Protein AF-V2XPG0-F1 (afdb_monomer)

Organism: Moniliophthora roreri (strain MCA 2997) (NCBI:txid1381753)

pLDDT: mean 75.15, std 21.05, range [39.28, 97.12]

Solvent-accessible surface area (backbone atoms only — not comparable to full-atom values): 12172 Å² total; per-residue (Å²): 140,86,82,88,84,83,86,86,80,75,82,80,89,75,81,82,84,79,75,78,79,77,76,77,81,76,67,62,52,70,70,55,51,57,74,72,49,91,68,62,71,91,52,73,66,21,51,52,54,52,49,54,56,68,73,45,75,51,69,90,71,69,90,77,82,74,82,74,49,75,68,49,51,53,51,53,53,47,68,63,41,88,65,32,55,82,30,66,66,42,34,74,71,46,47,55,62,52,43,56,38,56,79,70,65,54,80,72,94,60,93,73,58,65,70,60,51,54,51,48,51,50,26,49,31,44,72,68,63,72,42,62,86,87,70,75,78,76,89,64,92,75,73,74,73,67,98,76,70,70,65,79,80,65,67,78,76,88,62,85,84,76,83,76,80,83,81,80,86,77,82,81,80,81,86,86,130

Structure (mmCIF, N/CA/C/O backbone):
data_AF-V2XPG0-F1
#
_entry.id   AF-V2XPG0-F1
#
loop_
_atom_site.group_PDB
_atom_site.id
_atom_site.type_symbol
_atom_site.label_atom_id
_atom_site.label_alt_id
_atom_site.label_comp_id
_atom_site.label_asym_id
_atom_site.label_entity_id
_atom_site.label_seq_id
_atom_site.pdbx_PDB_ins_code
_atom_site.Cartn_x
_atom_site.Cartn_y
_atom_site.Cartn_z
_atom_site.occupancy
_atom_site.B_iso_or_equiv
_atom_site.auth_seq_id
_atom_site.auth_comp_id
_atom_site.auth_asym_id
_atom_site.auth_atom_id
_atom_site.pdbx_PDB_model_num
ATOM 1 N N . MET A 1 1 ? 87.758 -12.910 29.945 1.00 40.81 1 MET A N 1
ATOM 2 C CA . MET A 1 1 ? 87.578 -13.274 28.525 1.00 40.81 1 MET A CA 1
ATOM 3 C C . MET A 1 1 ? 86.124 -13.024 28.168 1.00 40.81 1 MET A C 1
ATOM 5 O O . MET A 1 1 ? 85.271 -13.668 28.756 1.00 40.81 1 MET A O 1
ATOM 9 N N . ILE A 1 2 ? 85.856 -12.046 27.301 1.00 51.00 2 ILE A N 1
ATOM 10 C CA . ILE A 1 2 ? 84.553 -11.831 26.645 1.00 51.00 2 ILE A CA 1
ATOM 11 C C . ILE A 1 2 ? 84.720 -12.320 25.197 1.00 51.00 2 ILE A C 1
ATOM 13 O O . ILE A 1 2 ? 85.804 -12.125 24.638 1.00 51.00 2 ILE A O 1
ATOM 17 N N . PRO A 1 3 ? 83.724 -13.015 24.631 1.00 52.53 3 PRO A N 1
ATOM 18 C CA . PRO A 1 3 ? 83.031 -12.496 23.440 1.00 52.53 3 PRO A CA 1
ATOM 19 C C . PRO A 1 3 ? 81.501 -12.708 23.545 1.00 52.53 3 PRO A C 1
ATOM 21 O O . PRO A 1 3 ? 81.052 -13.736 24.036 1.00 52.53 3 PRO A O 1
ATOM 24 N N . SER A 1 4 ? 80.702 -11.656 23.342 1.00 49.59 4 SER A N 1
ATOM 25 C CA . SER A 1 4 ? 79.952 -11.345 22.104 1.00 49.59 4 SER A CA 1
ATOM 26 C C . SER A 1 4 ? 78.626 -12.103 21.989 1.00 49.59 4 SER A C 1
ATOM 28 O O . SER A 1 4 ? 78.655 -13.298 21.744 1.00 49.59 4 SER A O 1
ATOM 30 N N . ASP A 1 5 ? 77.493 -11.395 22.100 1.00 45.56 5 ASP A N 1
ATOM 31 C CA . ASP A 1 5 ? 76.421 -11.482 21.094 1.00 45.56 5 ASP A CA 1
ATOM 32 C C . ASP A 1 5 ? 75.315 -10.413 21.267 1.00 45.56 5 ASP A C 1
ATOM 34 O O . ASP A 1 5 ? 74.727 -10.262 22.333 1.00 45.56 5 ASP A O 1
ATOM 38 N N . LEU A 1 6 ? 75.087 -9.702 20.152 1.00 52.53 6 LEU A N 1
ATOM 39 C CA . LEU A 1 6 ? 73.868 -9.059 19.623 1.00 52.53 6 LEU A CA 1
ATOM 40 C C . LEU A 1 6 ? 73.060 -8.009 20.431 1.00 52.53 6 LEU A C 1
ATOM 42 O O . LEU A 1 6 ? 72.416 -8.338 21.424 1.00 52.53 6 LEU A O 1
ATOM 46 N N . PRO A 1 7 ? 72.934 -6.766 19.911 1.00 50.47 7 PRO A N 1
ATOM 47 C CA . PRO A 1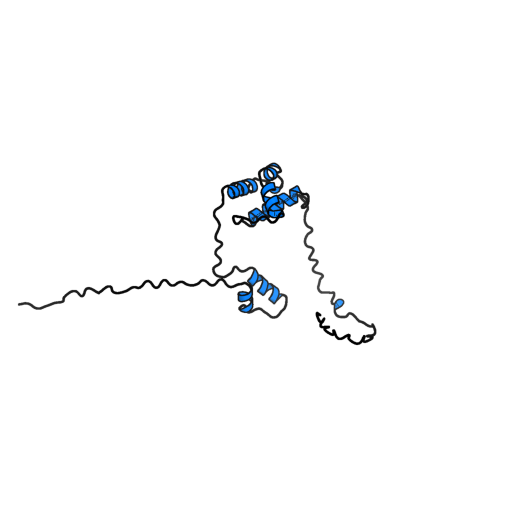 7 ? 71.849 -5.859 20.276 1.00 50.47 7 PRO A CA 1
ATOM 48 C C . PRO A 1 7 ? 70.541 -6.211 19.542 1.00 50.47 7 PRO A C 1
ATOM 50 O O . PRO A 1 7 ? 70.505 -6.405 18.326 1.00 50.47 7 PRO A O 1
ATOM 53 N N . GLU A 1 8 ? 69.462 -6.258 20.316 1.00 42.97 8 GLU A N 1
ATOM 54 C CA . GLU A 1 8 ? 68.074 -6.468 19.906 1.00 42.97 8 GLU A CA 1
ATOM 55 C C . GLU A 1 8 ? 67.626 -5.352 18.936 1.00 42.97 8 GLU A C 1
ATOM 57 O O . GLU A 1 8 ? 67.530 -4.180 19.303 1.00 42.97 8 GLU A O 1
ATOM 62 N N . SER A 1 9 ? 67.402 -5.704 17.664 1.00 46.97 9 SER A N 1
ATOM 63 C CA . SER A 1 9 ? 66.791 -4.806 16.676 1.00 46.97 9 SER A CA 1
ATOM 64 C C . SER A 1 9 ? 65.321 -4.603 17.016 1.00 46.97 9 SER A C 1
ATOM 66 O O . SER A 1 9 ? 64.500 -5.493 16.808 1.00 46.97 9 SER A O 1
ATOM 68 N N . VAL A 1 10 ? 64.994 -3.413 17.507 1.00 53.69 10 VAL A N 1
ATOM 69 C CA . VAL A 1 10 ? 63.622 -2.908 17.593 1.00 53.69 10 VAL A CA 1
ATOM 70 C C . VAL A 1 10 ? 63.152 -2.580 16.169 1.00 53.69 10 VAL A C 1
ATOM 72 O O . VAL A 1 10 ? 63.765 -1.719 15.535 1.00 53.69 10 VAL A O 1
ATOM 75 N N . PRO A 1 11 ? 62.104 -3.227 15.626 1.00 52.91 11 PRO A N 1
ATOM 76 C CA . PRO A 1 11 ? 61.538 -2.798 14.359 1.00 52.91 11 PRO A CA 1
ATOM 77 C C . PRO A 1 11 ? 60.752 -1.498 14.554 1.00 52.91 11 PRO A C 1
ATOM 79 O O . PRO A 1 11 ? 59.776 -1.427 15.302 1.00 52.91 11 PRO A O 1
ATOM 82 N N . ASP A 1 12 ? 61.230 -0.480 13.850 1.00 39.56 12 ASP A N 1
ATOM 83 C CA . ASP A 1 12 ? 60.593 0.800 13.579 1.00 39.56 12 ASP A CA 1
ATOM 84 C C . ASP A 1 12 ? 59.202 0.573 12.957 1.00 39.56 12 ASP A C 1
ATOM 86 O O . ASP A 1 12 ? 59.075 0.087 11.833 1.00 39.56 12 ASP A O 1
ATOM 90 N N . ILE A 1 13 ? 58.143 0.864 13.715 1.00 50.28 13 ILE A N 1
ATOM 91 C CA . ILE A 1 13 ? 56.757 0.825 13.236 1.00 50.28 13 ILE A CA 1
ATOM 92 C C . ILE A 1 13 ? 56.441 2.124 12.492 1.00 50.28 13 ILE A C 1
ATOM 94 O O . ILE A 1 13 ? 55.705 2.980 12.981 1.00 50.28 13 ILE A O 1
ATOM 98 N N . THR A 1 14 ? 57.001 2.271 11.294 1.00 54.31 14 THR A N 1
ATOM 99 C CA . THR A 1 14 ? 56.536 3.274 10.337 1.00 54.31 14 THR A CA 1
ATOM 100 C C . THR A 1 14 ? 55.397 2.716 9.480 1.00 54.31 14 THR A C 1
ATOM 102 O O . THR A 1 14 ? 55.456 1.618 8.934 1.00 54.31 14 THR A O 1
ATOM 105 N N . ASP A 1 15 ? 54.341 3.525 9.407 1.00 45.88 15 ASP A N 1
ATOM 106 C CA . ASP A 1 15 ? 53.305 3.576 8.379 1.00 45.88 15 ASP A CA 1
ATOM 107 C C . ASP A 1 15 ? 52.451 2.327 8.110 1.00 45.88 15 ASP A C 1
ATOM 109 O O . ASP A 1 15 ? 52.723 1.477 7.268 1.00 45.88 15 ASP A O 1
ATOM 113 N N . THR A 1 16 ? 51.245 2.328 8.680 1.00 44.28 16 THR A N 1
ATOM 114 C CA . THR A 1 16 ? 50.075 1.801 7.966 1.00 44.28 16 THR A CA 1
ATOM 115 C C . THR A 1 16 ? 49.037 2.907 7.859 1.00 44.28 16 THR A C 1
ATOM 117 O O . THR A 1 16 ? 48.123 3.044 8.672 1.00 44.28 16 THR A O 1
ATOM 120 N N . THR A 1 17 ? 49.205 3.725 6.817 1.00 48.62 17 THR A N 1
ATOM 121 C CA . THR A 1 17 ? 48.138 4.573 6.284 1.00 48.62 17 THR A CA 1
ATOM 122 C C . THR 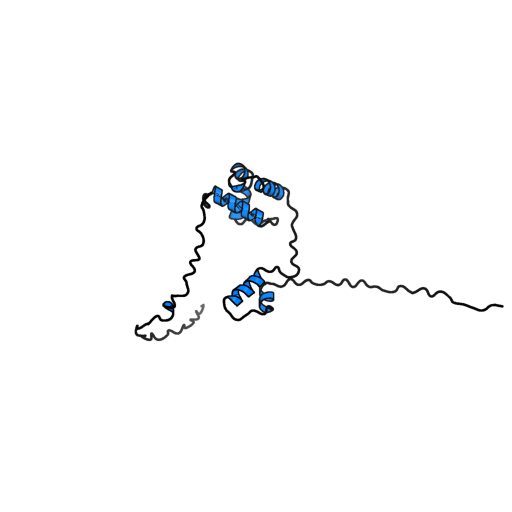A 1 17 ? 46.934 3.675 6.005 1.00 48.62 17 THR A C 1
ATOM 124 O O . THR A 1 17 ? 46.950 2.848 5.095 1.00 48.62 17 THR A O 1
ATOM 127 N N . THR A 1 18 ? 45.888 3.818 6.818 1.00 41.88 18 THR A N 1
ATOM 128 C CA . THR A 1 18 ? 44.581 3.204 6.577 1.00 41.88 18 THR A CA 1
ATOM 129 C C . THR A 1 18 ? 43.994 3.851 5.326 1.00 41.88 18 THR A C 1
ATOM 131 O O . THR A 1 18 ? 43.318 4.878 5.388 1.00 41.88 18 THR A O 1
ATOM 134 N N . ALA A 1 19 ? 44.295 3.271 4.163 1.00 39.41 19 ALA A N 1
ATOM 135 C CA . ALA A 1 19 ? 43.610 3.573 2.920 1.00 39.41 19 ALA A CA 1
ATOM 136 C C . ALA A 1 19 ? 42.139 3.185 3.104 1.00 39.41 19 ALA A C 1
ATOM 138 O O . ALA A 1 19 ? 41.756 2.017 3.042 1.00 39.41 19 ALA A O 1
ATOM 139 N N . THR A 1 20 ? 41.318 4.189 3.402 1.00 44.59 20 THR A N 1
ATOM 140 C CA . THR A 1 20 ? 39.868 4.055 3.498 1.00 44.59 20 THR A CA 1
ATOM 141 C C . THR A 1 20 ? 39.366 3.765 2.091 1.00 44.59 20 THR A C 1
ATOM 143 O O . THR A 1 20 ? 39.188 4.662 1.270 1.00 44.59 20 THR A O 1
ATOM 146 N N . ASN A 1 21 ? 39.229 2.477 1.789 1.00 46.72 21 ASN A N 1
ATOM 147 C CA . ASN A 1 21 ? 38.804 1.969 0.499 1.00 46.72 21 ASN A CA 1
ATOM 148 C C . ASN A 1 21 ? 37.299 2.245 0.356 1.00 46.72 21 ASN A C 1
ATOM 150 O O . ASN A 1 21 ? 36.460 1.389 0.635 1.00 46.72 21 ASN A O 1
ATOM 154 N N . HIS A 1 22 ? 36.945 3.479 -0.009 1.00 40.22 22 HIS A N 1
ATOM 155 C CA . HIS A 1 22 ? 35.586 3.870 -0.365 1.00 40.22 22 HIS A CA 1
ATOM 156 C C . HIS A 1 22 ? 35.183 3.145 -1.655 1.00 40.22 22 HIS A C 1
ATOM 158 O O . HIS A 1 22 ? 35.240 3.706 -2.746 1.00 40.22 22 HIS A O 1
ATOM 164 N N . HIS A 1 23 ? 34.764 1.884 -1.533 1.00 46.97 23 HIS A N 1
ATOM 165 C CA . HIS A 1 23 ? 34.040 1.207 -2.599 1.00 46.97 23 HIS A CA 1
ATOM 166 C C . HIS A 1 23 ? 32.719 1.949 -2.788 1.00 46.97 23 HIS A C 1
ATOM 168 O O . HIS A 1 23 ? 31.773 1.822 -2.002 1.00 46.97 23 HIS A O 1
ATOM 174 N N . HIS A 1 24 ? 32.693 2.793 -3.814 1.00 49.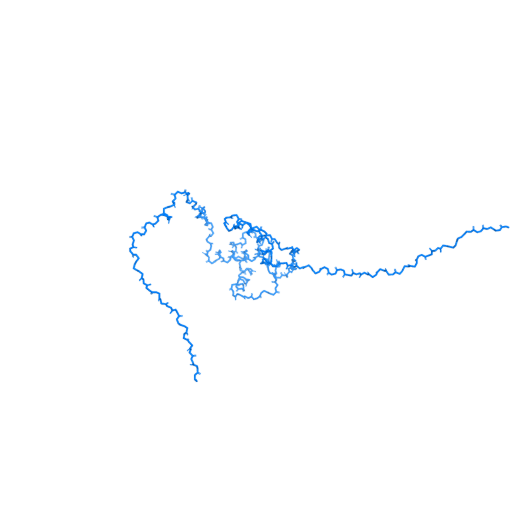19 24 HIS A N 1
ATOM 175 C CA . HIS A 1 24 ? 31.485 3.380 -4.356 1.00 49.19 24 HIS A CA 1
ATOM 176 C C . HIS A 1 24 ? 30.627 2.224 -4.877 1.00 49.19 24 HIS A C 1
ATOM 178 O O . HIS A 1 24 ? 30.849 1.712 -5.970 1.00 49.19 24 HIS A O 1
ATOM 184 N N . HIS A 1 25 ? 29.699 1.744 -4.051 1.00 56.50 25 HIS A N 1
ATOM 185 C CA . HIS A 1 25 ? 28.771 0.688 -4.437 1.00 56.50 25 HIS A CA 1
ATOM 186 C C . HIS A 1 25 ? 27.777 1.288 -5.432 1.00 56.50 25 HIS A C 1
ATOM 188 O O . HIS A 1 25 ? 26.785 1.907 -5.044 1.00 56.50 25 HIS A O 1
ATOM 194 N N . GLN A 1 26 ? 28.093 1.166 -6.719 1.00 67.56 26 GLN A N 1
ATOM 195 C CA . GLN A 1 26 ? 27.249 1.651 -7.797 1.00 67.56 26 GLN A CA 1
ATOM 196 C C . GLN A 1 26 ? 26.020 0.743 -7.902 1.00 67.56 26 GLN A C 1
ATOM 198 O O . GLN A 1 26 ? 26.118 -0.433 -8.239 1.00 67.56 26 GLN A O 1
ATOM 203 N N . VAL A 1 27 ? 24.850 1.285 -7.568 1.00 79.69 27 VAL A N 1
ATOM 204 C CA . VAL A 1 27 ? 23.573 0.605 -7.793 1.00 79.69 27 VAL A CA 1
ATOM 205 C C . VAL A 1 27 ? 23.190 0.825 -9.251 1.00 79.69 27 VAL A C 1
ATOM 207 O O . VAL A 1 27 ? 22.899 1.953 -9.646 1.00 79.69 27 VAL A O 1
ATOM 210 N N . HIS A 1 28 ? 23.186 -0.241 -10.048 1.00 84.38 28 HIS A N 1
ATOM 211 C CA . HIS A 1 28 ? 22.804 -0.166 -11.455 1.00 84.38 28 HIS A CA 1
ATOM 212 C C . HIS A 1 28 ? 21.288 -0.056 -11.628 1.00 84.38 28 HIS A C 1
ATOM 214 O O . HIS A 1 28 ? 20.513 -0.789 -11.002 1.00 84.38 28 HIS A O 1
ATOM 220 N N . SER A 1 29 ? 20.860 0.849 -12.510 1.00 88.56 29 SER A N 1
ATOM 221 C CA . SER A 1 29 ? 19.454 0.953 -12.908 1.00 88.56 29 SER A CA 1
ATOM 222 C C . SER A 1 29 ? 18.986 -0.320 -13.628 1.00 88.56 29 SER A C 1
ATOM 224 O O . SER A 1 29 ? 19.789 -1.094 -14.153 1.00 88.56 29 SER A O 1
ATOM 226 N N . PHE A 1 30 ? 17.669 -0.556 -13.677 1.00 90.44 30 PHE A N 1
ATOM 227 C CA . PHE A 1 30 ? 17.129 -1.691 -14.437 1.00 90.44 30 PHE A CA 1
ATOM 228 C C . PHE A 1 30 ? 17.555 -1.640 -15.913 1.00 90.44 30 PHE A C 1
ATOM 230 O O . PHE A 1 30 ? 17.941 -2.663 -16.462 1.00 90.44 30 PHE A O 1
ATOM 237 N N . GLU A 1 31 ? 17.558 -0.455 -16.527 1.00 91.75 31 GLU A N 1
ATOM 238 C CA . GLU A 1 31 ? 17.970 -0.266 -17.924 1.00 91.75 31 GLU A CA 1
ATOM 239 C C . GLU A 1 31 ? 19.450 -0.600 -18.156 1.00 91.75 31 GLU A C 1
ATOM 241 O O . GLU A 1 31 ? 19.799 -1.194 -19.174 1.00 91.75 31 GLU A O 1
ATOM 246 N N . GLU A 1 32 ? 20.334 -0.266 -17.212 1.00 92.00 32 GLU A N 1
ATOM 247 C CA . GLU A 1 32 ? 21.745 -0.672 -17.272 1.00 92.00 32 GLU A CA 1
ATOM 248 C C . GLU A 1 32 ? 21.896 -2.190 -17.186 1.00 92.00 32 GLU A C 1
ATOM 250 O O . GLU A 1 32 ? 22.596 -2.786 -18.003 1.00 92.00 32 GLU A O 1
ATOM 255 N N . ARG A 1 33 ? 21.188 -2.818 -16.241 1.00 92.06 33 ARG A N 1
ATOM 256 C CA . ARG A 1 33 ? 21.177 -4.278 -16.071 1.00 92.06 33 ARG A CA 1
ATOM 257 C C . ARG A 1 33 ? 20.600 -4.982 -17.296 1.00 92.06 33 ARG A C 1
ATOM 259 O O . ARG A 1 33 ? 21.067 -6.049 -17.670 1.00 92.06 33 ARG A O 1
ATOM 266 N N . LEU A 1 34 ? 19.594 -4.388 -17.935 1.00 92.94 34 LEU A N 1
ATOM 267 C CA . LEU A 1 34 ? 18.977 -4.922 -19.144 1.00 92.94 34 LEU A CA 1
ATOM 268 C C . LEU A 1 34 ? 19.940 -4.885 -20.335 1.00 92.94 34 LEU A C 1
ATOM 270 O O . LEU A 1 34 ? 19.972 -5.833 -21.112 1.00 92.94 34 LEU A O 1
ATOM 274 N N . LYS A 1 35 ? 20.737 -3.818 -20.461 1.00 92.50 35 LYS A N 1
ATOM 275 C CA . LYS A 1 35 ? 21.755 -3.676 -21.515 1.00 92.50 35 LYS A CA 1
ATOM 276 C C . LYS A 1 35 ? 22.939 -4.624 -21.333 1.00 92.50 35 LYS A C 1
ATOM 278 O O . LYS A 1 35 ? 23.529 -5.031 -22.328 1.00 92.50 35 LYS A O 1
ATOM 283 N N . SER A 1 36 ? 23.309 -4.941 -20.091 1.00 91.75 36 SER A N 1
ATOM 284 C CA . SER A 1 36 ? 24.406 -5.871 -19.795 1.00 91.75 36 SER A CA 1
ATOM 285 C C . SER A 1 36 ? 23.974 -7.340 -19.772 1.00 91.75 36 SER A C 1
ATOM 287 O O . SER A 1 36 ? 24.822 -8.227 -19.873 1.00 91.75 36 SER A O 1
ATOM 289 N N . ALA A 1 37 ? 22.673 -7.619 -19.654 1.00 90.75 37 ALA A N 1
ATOM 290 C CA . ALA A 1 37 ? 22.144 -8.973 -19.656 1.00 90.75 37 ALA A CA 1
ATOM 291 C C . ALA A 1 37 ? 22.178 -9.603 -21.057 1.00 90.75 37 ALA A C 1
ATOM 293 O O . ALA A 1 37 ? 21.720 -9.025 -22.041 1.00 90.75 37 ALA A O 1
ATOM 294 N N . SER A 1 38 ? 22.643 -10.849 -21.128 1.00 94.06 38 SER A N 1
ATOM 295 C CA . SER A 1 38 ? 22.493 -11.680 -22.323 1.00 94.06 38 SER A CA 1
ATOM 296 C C . SER A 1 38 ? 21.076 -12.256 -22.359 1.00 94.06 38 SER A C 1
ATOM 298 O O . SER A 1 38 ? 20.755 -13.186 -21.617 1.00 94.06 38 SER A O 1
ATOM 300 N N . LEU A 1 39 ? 20.204 -11.659 -23.175 1.00 94.12 39 LEU A N 1
ATOM 301 C CA . LEU A 1 39 ? 18.824 -12.110 -23.361 1.00 94.12 39 LEU A CA 1
ATOM 302 C C . LEU A 1 39 ? 18.689 -12.956 -24.635 1.00 94.12 39 LEU A C 1
ATOM 304 O O . LEU A 1 39 ? 19.354 -12.668 -25.632 1.00 94.12 39 LEU A O 1
ATOM 308 N N . PRO A 1 40 ? 17.802 -13.970 -24.646 1.00 96.31 40 PRO A N 1
ATOM 309 C CA . PRO A 1 40 ? 17.518 -14.724 -25.860 1.00 96.31 40 PRO A CA 1
ATOM 310 C C . PRO A 1 40 ? 16.821 -13.835 -26.910 1.00 96.31 40 PRO A C 1
ATOM 312 O O . PRO A 1 40 ? 16.335 -12.744 -26.577 1.00 96.31 40 PRO A O 1
ATOM 315 N N . PRO A 1 41 ? 16.729 -14.292 -28.173 1.00 95.88 41 PRO A N 1
ATOM 316 C CA . PRO A 1 41 ? 15.998 -13.583 -29.218 1.00 95.88 41 PRO A CA 1
ATOM 317 C C . PRO A 1 41 ? 14.540 -13.298 -28.819 1.00 95.88 41 PRO A C 1
ATOM 319 O O . PRO A 1 41 ? 13.968 -14.071 -28.045 1.00 95.88 41 PRO A O 1
ATOM 322 N N . PRO A 1 42 ? 13.921 -12.223 -29.343 1.00 96.06 42 PRO A N 1
ATOM 323 C CA . PRO A 1 42 ? 12.548 -11.845 -29.012 1.00 96.06 42 PRO A CA 1
ATOM 324 C C . PRO A 1 42 ? 11.552 -13.009 -29.132 1.00 96.06 42 PRO A C 1
ATOM 326 O O . PRO A 1 42 ? 11.528 -13.722 -30.131 1.00 96.06 42 PRO A O 1
ATOM 329 N N . GLY A 1 43 ? 10.727 -13.189 -28.099 1.00 94.19 43 GLY A N 1
ATOM 330 C CA . GLY A 1 43 ? 9.767 -14.286 -27.979 1.00 94.19 43 GLY A CA 1
ATOM 331 C C . GLY A 1 43 ? 9.403 -14.577 -26.517 1.00 94.19 43 GLY A C 1
ATOM 332 O O . GLY A 1 43 ? 9.820 -13.838 -25.618 1.00 94.19 43 GLY A O 1
ATOM 333 N N . PRO A 1 44 ? 8.655 -15.659 -26.238 1.00 96.44 44 PRO A N 1
ATOM 334 C CA . PRO A 1 44 ? 8.261 -16.017 -24.873 1.00 96.44 44 PRO A CA 1
ATOM 335 C C . PRO A 1 44 ? 9.452 -16.203 -23.920 1.00 96.44 44 PRO A C 1
ATOM 337 O O . PRO A 1 44 ? 9.427 -15.725 -22.787 1.00 96.44 44 PRO A O 1
ATOM 340 N N . SER A 1 45 ? 10.539 -16.823 -24.390 1.00 95.25 45 SER A N 1
ATOM 341 C CA . SER A 1 45 ? 11.774 -16.998 -23.611 1.00 95.25 45 SER A CA 1
ATOM 342 C C . SER A 1 45 ? 12.440 -15.663 -23.262 1.00 95.25 45 SER A C 1
ATOM 344 O O . SER A 1 45 ? 12.930 -15.497 -22.145 1.00 95.25 45 SER A O 1
ATOM 346 N N . HIS A 1 46 ? 12.402 -14.684 -24.170 1.00 96.12 46 HIS A N 1
ATOM 347 C CA . HIS A 1 46 ? 12.880 -13.324 -23.915 1.00 96.12 46 HIS A CA 1
ATOM 348 C C . HIS A 1 46 ? 12.049 -12.625 -22.848 1.00 96.12 46 HIS A C 1
ATOM 350 O O . HIS A 1 46 ? 12.614 -12.017 -21.940 1.00 96.12 46 HIS A O 1
ATOM 356 N N . PHE A 1 47 ? 10.719 -12.738 -22.918 1.00 95.81 47 PHE A N 1
ATOM 357 C CA . PHE A 1 47 ? 9.839 -12.187 -21.890 1.00 95.81 47 PHE A CA 1
ATOM 358 C C . PHE A 1 47 ? 10.155 -12.780 -20.515 1.00 95.81 47 PHE A C 1
ATOM 360 O O . PHE A 1 47 ? 10.342 -12.031 -19.557 1.00 95.81 47 PHE A O 1
ATOM 367 N N . VAL A 1 48 ? 10.276 -14.107 -20.423 1.00 97.12 48 VAL A N 1
ATOM 368 C CA . VAL A 1 48 ? 10.611 -14.787 -19.166 1.00 97.12 48 VAL A CA 1
ATOM 369 C C . VAL A 1 48 ? 11.968 -14.313 -18.644 1.00 97.12 48 VAL A C 1
ATOM 371 O O . VAL A 1 48 ? 12.050 -13.897 -17.491 1.00 97.12 48 VAL A O 1
ATOM 374 N N . ALA A 1 49 ? 13.008 -14.295 -19.482 1.00 96.38 49 ALA A N 1
ATOM 375 C CA . ALA A 1 49 ? 14.347 -13.857 -19.086 1.00 96.38 49 ALA A CA 1
ATOM 376 C C . ALA A 1 49 ? 14.367 -12.392 -18.611 1.00 96.38 49 ALA A C 1
ATOM 378 O O . ALA A 1 49 ? 14.892 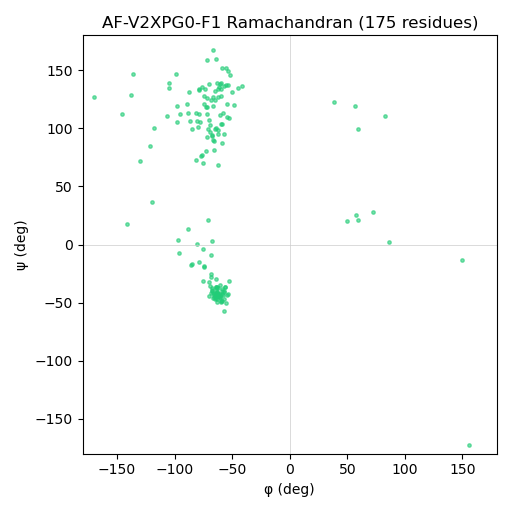-12.083 -17.539 1.00 96.38 49 ALA A O 1
ATOM 379 N N . ARG A 1 50 ? 13.718 -11.486 -19.353 1.00 95.81 50 ARG A N 1
ATOM 380 C CA . ARG A 1 50 ? 13.591 -10.074 -18.970 1.00 95.81 50 ARG A CA 1
ATOM 381 C C . ARG A 1 50 ? 12.798 -9.902 -17.673 1.00 95.81 50 ARG A C 1
ATOM 383 O O . ARG A 1 50 ? 13.176 -9.087 -16.834 1.00 95.81 50 ARG A O 1
ATOM 390 N N . ARG A 1 51 ? 11.712 -10.659 -17.487 1.00 95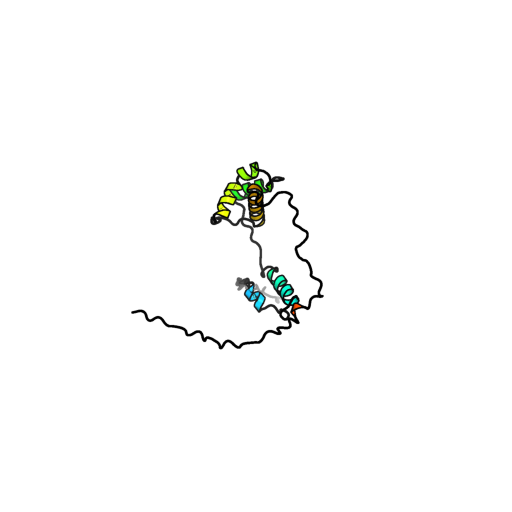.62 51 ARG A N 1
ATOM 391 C CA . ARG A 1 51 ? 10.900 -10.626 -16.262 1.00 95.62 51 ARG A CA 1
ATOM 392 C C . ARG A 1 51 ? 11.701 -11.103 -15.053 1.00 95.62 51 ARG A C 1
ATOM 394 O O . ARG A 1 51 ? 11.627 -10.468 -14.007 1.00 95.62 51 ARG A O 1
ATOM 401 N N . GLN A 1 52 ? 12.488 -12.168 -15.189 1.00 95.56 52 GLN A N 1
ATOM 402 C CA . GLN A 1 52 ? 13.379 -12.636 -14.121 1.00 95.56 52 GLN A CA 1
ATOM 403 C C . GLN A 1 52 ? 14.380 -11.550 -13.710 1.00 95.56 52 GLN A C 1
ATOM 405 O O . GLN A 1 52 ? 14.568 -11.290 -12.520 1.00 95.56 52 GLN A O 1
ATOM 410 N N . LEU A 1 53 ? 14.958 -10.847 -14.688 1.00 94.69 53 LEU A N 1
ATOM 411 C CA . LEU A 1 53 ? 15.847 -9.718 -14.425 1.00 94.69 53 LEU A CA 1
ATOM 412 C C . LEU A 1 53 ? 15.130 -8.558 -13.717 1.00 94.69 53 LEU A C 1
ATOM 414 O O . LEU A 1 53 ? 15.679 -7.984 -12.780 1.00 94.69 53 LEU A O 1
ATOM 418 N N . TRP A 1 54 ? 13.902 -8.232 -14.133 1.00 93.50 54 TRP A N 1
ATOM 419 C CA . TRP A 1 54 ? 13.087 -7.180 -13.513 1.00 93.50 54 TRP A CA 1
ATOM 420 C C . TRP A 1 54 ? 12.796 -7.483 -12.045 1.00 93.50 54 TRP A C 1
ATOM 422 O O . TRP A 1 54 ? 12.897 -6.604 -11.191 1.00 93.50 54 TRP A O 1
ATOM 432 N N . LEU A 1 55 ? 12.411 -8.723 -11.749 1.00 93.50 55 LEU A N 1
ATOM 433 C CA . LEU A 1 55 ? 12.037 -9.146 -10.399 1.00 93.50 55 LEU A CA 1
ATOM 434 C C . LEU A 1 55 ? 13.247 -9.303 -9.473 1.00 93.50 55 LEU A C 1
ATOM 436 O O . LEU A 1 55 ? 13.094 -9.281 -8.253 1.00 93.50 55 LEU A O 1
ATOM 440 N N . SER A 1 56 ? 14.443 -9.440 -10.043 1.00 91.31 56 SER A N 1
ATOM 441 C CA . SER A 1 56 ? 15.682 -9.549 -9.285 1.00 91.31 56 SER A CA 1
ATOM 442 C C . SER A 1 56 ? 16.055 -8.196 -8.658 1.00 91.31 56 SER A C 1
ATOM 444 O O . SER A 1 56 ? 16.182 -7.204 -9.393 1.00 91.31 56 SER A O 1
ATOM 446 N N . PRO A 1 57 ? 16.288 -8.129 -7.331 1.00 87.00 57 PRO A N 1
ATOM 447 C CA . PRO A 1 57 ? 16.749 -6.914 -6.669 1.00 87.00 57 PRO A CA 1
ATOM 448 C C . PRO A 1 57 ? 18.016 -6.349 -7.330 1.00 87.00 57 PRO A C 1
ATOM 450 O O . PRO A 1 57 ? 18.814 -7.118 -7.868 1.00 87.00 57 PRO A O 1
ATOM 453 N N . PRO A 1 58 ? 18.220 -5.022 -7.311 1.00 85.38 58 PRO A N 1
ATOM 454 C CA . PRO A 1 58 ? 19.495 -4.432 -7.703 1.00 85.38 58 PRO A CA 1
ATOM 455 C C . PRO A 1 58 ? 20.642 -4.955 -6.833 1.00 85.38 58 PRO A C 1
ATOM 457 O O . PRO A 1 58 ? 20.436 -5.277 -5.657 1.00 85.38 58 PRO A O 1
ATOM 460 N N . ASP A 1 59 ? 21.853 -4.976 -7.386 1.00 82.44 59 ASP A N 1
ATOM 461 C CA . ASP A 1 59 ? 23.047 -5.351 -6.631 1.00 82.44 59 ASP A CA 1
ATOM 462 C C . ASP A 1 59 ? 23.190 -4.468 -5.385 1.00 82.44 59 ASP A C 1
ATOM 464 O O . ASP A 1 59 ? 22.965 -3.255 -5.425 1.00 82.44 59 ASP A O 1
ATOM 468 N N . ASN A 1 60 ? 23.543 -5.089 -4.257 1.00 78.38 60 ASN A N 1
ATOM 469 C CA . ASN A 1 60 ? 23.683 -4.426 -2.956 1.00 78.38 60 ASN A CA 1
ATOM 470 C C . ASN A 1 60 ? 22.401 -3.740 -2.438 1.00 78.38 60 ASN A C 1
ATOM 472 O O . ASN A 1 60 ? 22.466 -2.868 -1.565 1.00 78.38 60 ASN A O 1
ATOM 476 N N . PHE A 1 61 ? 21.218 -4.131 -2.929 1.00 80.56 61 PHE A N 1
ATOM 477 C CA . PHE A 1 61 ? 19.959 -3.637 -2.385 1.00 80.56 61 PHE A CA 1
ATOM 478 C C . PHE A 1 61 ? 19.715 -4.183 -0.975 1.00 80.56 61 PHE A C 1
ATOM 480 O O . PHE A 1 61 ? 19.262 -5.310 -0.781 1.00 80.56 61 PHE A O 1
ATOM 487 N N . VAL A 1 62 ? 19.957 -3.337 0.024 1.00 80.69 62 VAL A N 1
ATOM 488 C CA . VAL A 1 62 ? 19.540 -3.578 1.406 1.00 80.69 62 VAL A CA 1
ATOM 489 C C . VAL A 1 62 ? 18.358 -2.655 1.710 1.00 80.69 62 VAL A C 1
ATOM 491 O O . VAL A 1 62 ? 18.543 -1.434 1.795 1.00 80.69 62 VAL A O 1
ATOM 494 N N . PRO A 1 63 ? 17.129 -3.183 1.887 1.00 77.06 63 PRO A N 1
ATOM 495 C CA . PRO A 1 63 ? 16.012 -2.371 2.343 1.00 77.06 63 PRO A CA 1
ATOM 496 C C . PRO A 1 63 ? 16.367 -1.746 3.694 1.00 77.06 63 PRO A C 1
ATOM 498 O O . PRO A 1 63 ? 16.505 -2.449 4.691 1.00 77.06 63 PRO A O 1
ATOM 501 N N . ARG A 1 64 ? 16.509 -0.417 3.756 1.00 80.00 64 ARG A N 1
ATOM 502 C CA . ARG A 1 64 ? 16.683 0.288 5.032 1.00 80.00 64 ARG A CA 1
ATOM 503 C C . ARG A 1 64 ? 15.305 0.597 5.624 1.00 80.00 64 ARG A C 1
ATOM 505 O 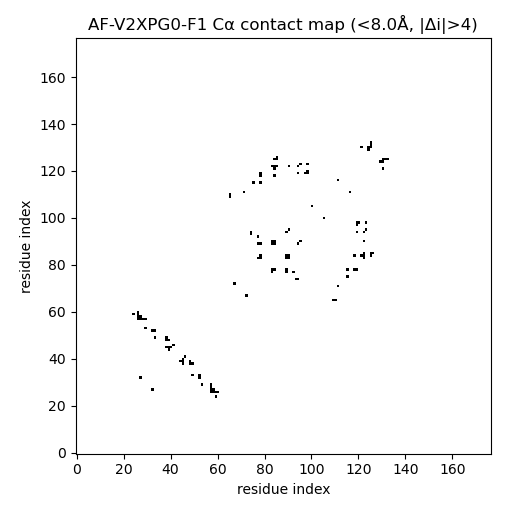O . ARG A 1 64 ? 14.633 1.501 5.109 1.00 80.00 64 ARG A O 1
ATOM 512 N N . PRO A 1 65 ? 14.857 -0.105 6.682 1.00 74.62 65 PRO A N 1
ATOM 513 C CA . PRO A 1 65 ? 13.605 0.237 7.335 1.00 74.62 65 PRO A CA 1
ATOM 514 C C . PRO A 1 65 ? 13.736 1.618 7.980 1.00 74.62 65 PRO A C 1
ATOM 516 O O . PRO A 1 65 ? 14.708 1.913 8.675 1.00 74.62 65 PRO A O 1
ATOM 519 N N . SER A 1 66 ? 12.755 2.490 7.753 1.00 78.06 66 SER A N 1
ATOM 520 C CA . SER A 1 66 ? 12.652 3.721 8.532 1.00 78.06 66 SER A CA 1
ATOM 521 C C . SER A 1 66 ? 12.038 3.400 9.896 1.00 78.06 66 SER A C 1
ATOM 523 O O . SER A 1 66 ? 11.001 2.718 9.924 1.00 78.06 66 SER A O 1
ATOM 525 N N . PRO A 1 67 ? 12.597 3.914 11.005 1.00 83.12 67 PRO A N 1
ATOM 526 C CA . PRO A 1 67 ? 11.992 3.739 12.317 1.00 83.12 67 PRO A CA 1
ATOM 527 C C . PRO A 1 67 ? 10.556 4.290 12.305 1.00 83.12 67 PRO A C 1
ATOM 529 O O . PRO A 1 67 ? 10.303 5.342 11.699 1.00 83.12 67 PRO A O 1
ATOM 532 N N . PRO A 1 68 ? 9.585 3.569 12.890 1.00 83.44 68 PRO A N 1
ATOM 533 C CA . PRO A 1 68 ? 8.199 4.000 12.869 1.00 83.44 68 PRO A CA 1
ATOM 534 C C . PRO A 1 68 ? 8.003 5.235 13.754 1.00 83.44 68 PRO A C 1
ATOM 536 O O . PRO A 1 68 ? 8.526 5.313 14.861 1.00 83.44 68 PRO A O 1
ATOM 539 N N . SER A 1 69 ? 7.224 6.205 13.274 1.00 89.44 69 SER A N 1
ATOM 540 C CA . SER A 1 69 ? 6.718 7.277 14.134 1.00 89.44 69 SER A CA 1
ATOM 541 C C . SER A 1 69 ? 5.640 6.730 15.077 1.00 89.44 69 SER A C 1
ATOM 543 O O . SER A 1 69 ? 4.995 5.732 14.759 1.00 89.44 69 SER A O 1
ATOM 545 N N . GLY A 1 70 ? 5.369 7.411 16.195 1.00 89.94 70 GLY A N 1
ATOM 546 C CA . GLY A 1 70 ? 4.277 7.012 17.097 1.00 89.94 70 GLY A CA 1
ATOM 547 C C . GLY A 1 70 ? 2.916 6.939 16.389 1.00 89.94 70 GLY A C 1
ATOM 548 O O . GLY A 1 70 ? 2.140 6.018 16.620 1.00 89.94 70 GLY A O 1
ATOM 549 N N . THR A 1 71 ? 2.644 7.848 15.444 1.00 88.62 71 THR A N 1
ATOM 550 C CA . THR A 1 71 ? 1.446 7.778 14.588 1.00 88.62 71 THR A CA 1
ATOM 551 C C . THR A 1 71 ? 1.440 6.528 13.711 1.00 88.62 71 THR A C 1
ATOM 553 O O . THR A 1 71 ? 0.399 5.892 13.579 1.00 88.62 71 THR A O 1
ATOM 556 N N . ARG A 1 72 ? 2.592 6.150 13.139 1.00 90.94 72 ARG A N 1
ATOM 557 C CA . ARG A 1 72 ? 2.711 4.918 12.355 1.00 90.94 72 ARG A CA 1
ATOM 558 C C . ARG A 1 72 ? 2.470 3.684 13.225 1.00 90.94 72 ARG A C 1
ATOM 560 O O . ARG A 1 72 ? 1.731 2.815 12.799 1.00 90.94 72 ARG A O 1
ATOM 567 N N . GLN A 1 73 ? 3.027 3.624 14.435 1.00 93.50 73 GLN A N 1
ATOM 568 C CA . GLN A 1 73 ? 2.797 2.498 15.351 1.00 93.50 73 GLN A CA 1
ATOM 569 C C . GLN A 1 73 ? 1.314 2.344 15.705 1.00 93.50 73 GLN A C 1
ATOM 571 O O . GLN A 1 73 ? 0.800 1.233 15.690 1.00 93.50 73 GLN A O 1
ATOM 576 N N . LYS A 1 74 ? 0.609 3.454 15.965 1.00 93.06 74 LYS A N 1
ATOM 577 C CA . LYS A 1 74 ? -0.840 3.437 16.226 1.00 93.06 74 LYS A CA 1
ATOM 578 C C . LYS A 1 74 ? -1.636 2.922 15.026 1.00 93.06 74 LYS A C 1
ATOM 580 O O . LYS A 1 74 ? -2.526 2.099 15.198 1.00 93.06 74 LYS A O 1
ATOM 585 N N . LEU A 1 75 ? -1.301 3.385 13.822 1.00 94.38 75 LEU A N 1
ATOM 586 C CA . LEU A 1 75 ? -1.934 2.923 12.588 1.00 94.38 75 LEU A CA 1
ATOM 587 C C . LEU A 1 75 ? -1.669 1.434 12.337 1.00 94.38 75 LEU A C 1
ATOM 589 O O . LEU A 1 75 ? -2.600 0.689 12.050 1.00 94.38 75 LEU A O 1
ATOM 593 N N . ASP A 1 76 ? -0.416 0.999 12.479 1.00 93.62 76 ASP A N 1
ATOM 594 C CA . ASP A 1 76 ? -0.028 -0.402 12.315 1.00 93.62 76 ASP A CA 1
ATOM 595 C C . ASP A 1 76 ? -0.742 -1.287 13.362 1.00 93.62 76 ASP A C 1
ATOM 597 O O . ASP A 1 76 ? -1.201 -2.375 13.020 1.00 93.62 76 ASP A O 1
ATOM 601 N N . ALA A 1 77 ? -0.922 -0.811 14.602 1.00 94.31 77 ALA A N 1
ATOM 602 C CA . ALA A 1 77 ? -1.687 -1.511 15.636 1.00 94.31 77 ALA A CA 1
ATOM 603 C C . ALA A 1 77 ? -3.178 -1.640 15.277 1.00 94.31 77 ALA A C 1
ATOM 605 O O . ALA A 1 77 ? -3.720 -2.741 15.332 1.00 94.31 77 ALA A O 1
ATOM 606 N N . LEU A 1 78 ? -3.821 -0.553 14.832 1.00 94.94 78 LEU A N 1
ATOM 607 C CA . LEU A 1 78 ? -5.215 -0.576 14.369 1.00 94.94 78 LEU A CA 1
ATOM 608 C C . LEU A 1 78 ? -5.412 -1.585 13.227 1.00 94.94 78 LEU A C 1
ATOM 610 O O . LEU A 1 78 ? -6.308 -2.424 13.286 1.00 94.94 78 LEU A O 1
ATOM 614 N N . LEU A 1 79 ? -4.520 -1.563 12.232 1.00 94.81 79 LEU A N 1
ATOM 615 C CA . LEU A 1 79 ? -4.537 -2.458 11.065 1.00 94.81 79 LEU A CA 1
ATOM 616 C C . LEU A 1 79 ? -4.065 -3.895 11.359 1.00 94.81 79 LEU A C 1
ATOM 618 O O . LEU A 1 79 ? -4.055 -4.743 10.456 1.00 94.81 79 LEU A O 1
ATOM 622 N N . SER A 1 80 ? -3.628 -4.167 12.589 1.00 94.62 80 SER A N 1
ATOM 623 C CA . SER A 1 80 ? -3.300 -5.514 13.073 1.00 94.62 80 SER A CA 1
ATOM 624 C C . SER A 1 80 ? -4.457 -6.155 13.841 1.00 94.62 80 SER A C 1
ATOM 626 O O . SER A 1 80 ? -4.385 -7.339 14.161 1.00 94.62 80 SER A O 1
ATOM 628 N N . THR A 1 81 ? -5.531 -5.406 14.108 1.00 93.56 81 THR A N 1
ATOM 629 C CA . THR A 1 81 ? -6.747 -5.937 14.734 1.00 93.56 81 THR A CA 1
ATOM 630 C C . THR A 1 81 ? -7.362 -7.033 13.852 1.00 93.56 81 THR A C 1
ATOM 632 O O . THR A 1 81 ? -7.429 -6.865 12.627 1.00 93.56 81 THR A O 1
ATOM 635 N N . PRO A 1 82 ? -7.842 -8.151 14.426 1.00 91.50 82 PRO A N 1
ATOM 636 C CA . PRO A 1 82 ? -8.608 -9.137 13.676 1.00 91.50 82 PRO A CA 1
ATOM 637 C C . PRO A 1 82 ? -9.791 -8.477 12.964 1.00 91.50 82 PRO A C 1
ATOM 639 O O . PRO A 1 82 ? -10.469 -7.623 13.534 1.00 91.50 82 PRO A O 1
ATOM 642 N N . ASN A 1 83 ? -10.028 -8.862 11.711 1.00 90.06 83 ASN A N 1
ATOM 643 C CA . ASN A 1 83 ? -11.093 -8.295 10.882 1.00 90.06 83 ASN A CA 1
ATOM 644 C C . ASN A 1 83 ? -11.013 -6.759 10.688 1.00 90.06 83 ASN A C 1
ATOM 646 O O . ASN A 1 83 ? -12.025 -6.125 10.407 1.00 90.06 83 ASN A O 1
ATOM 650 N N . ALA A 1 84 ? -9.820 -6.151 10.804 1.00 91.81 84 ALA A N 1
ATOM 651 C CA . ALA A 1 84 ? -9.619 -4.701 10.659 1.00 91.81 84 ALA A CA 1
ATOM 652 C C . ALA A 1 84 ? -10.188 -4.111 9.358 1.00 91.81 84 ALA A C 1
ATOM 654 O O . ALA A 1 84 ? -10.610 -2.960 9.345 1.00 91.81 84 ALA A O 1
ATOM 655 N N . VAL A 1 85 ? -10.207 -4.894 8.276 1.00 91.06 85 VAL A N 1
ATOM 656 C CA . VAL A 1 85 ? -10.720 -4.457 6.970 1.00 91.06 85 VAL A CA 1
ATOM 657 C C . VAL A 1 85 ? -12.219 -4.163 7.012 1.00 91.06 85 VAL A C 1
ATOM 659 O O . VAL A 1 85 ? -12.640 -3.149 6.471 1.00 91.06 85 VAL A O 1
ATOM 662 N N . ASN A 1 86 ? -13.000 -5.003 7.694 1.00 89.38 86 ASN A N 1
ATOM 663 C CA . ASN A 1 86 ? -14.460 -4.883 7.758 1.00 89.38 86 ASN A CA 1
ATOM 664 C C . ASN A 1 86 ? -14.940 -4.149 9.024 1.00 89.38 86 ASN A C 1
ATOM 666 O O . ASN A 1 86 ? -16.138 -4.083 9.289 1.00 89.38 86 ASN A O 1
ATOM 670 N N . ASN A 1 87 ? -14.022 -3.652 9.858 1.00 92.25 87 ASN A N 1
ATOM 671 C CA . ASN A 1 87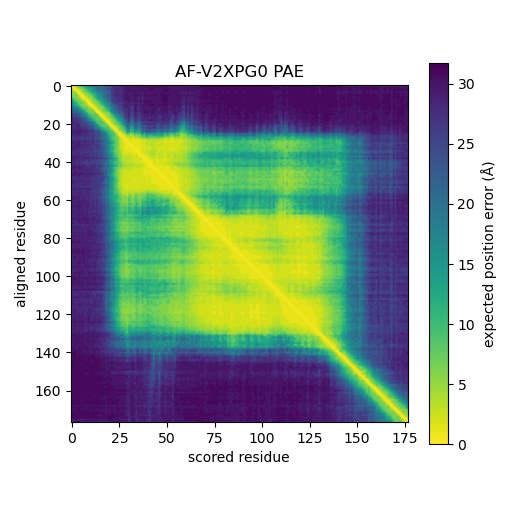 ? -14.360 -3.057 11.144 1.00 92.25 87 ASN A CA 1
ATOM 672 C C . ASN A 1 87 ? -14.486 -1.528 11.030 1.00 92.25 87 ASN A C 1
ATOM 674 O O . ASN A 1 87 ? -13.493 -0.814 10.863 1.00 92.25 87 ASN A O 1
ATOM 678 N N . ASN A 1 88 ? -15.709 -1.020 11.194 1.00 92.44 88 ASN A N 1
ATOM 679 C CA . ASN A 1 88 ? -15.994 0.413 11.132 1.00 92.44 88 ASN A CA 1
ATOM 680 C C . ASN A 1 88 ? -15.306 1.223 12.252 1.00 92.44 88 ASN A C 1
ATOM 682 O O . ASN A 1 88 ? -14.916 2.370 12.034 1.00 92.44 88 ASN A O 1
ATOM 686 N N . ASP A 1 89 ? -15.072 0.635 13.427 1.00 93.94 89 ASP A N 1
ATOM 687 C CA . ASP A 1 89 ? -14.346 1.309 14.511 1.00 93.94 89 ASP A CA 1
ATOM 688 C C . ASP A 1 89 ? -12.870 1.497 14.153 1.00 93.94 89 ASP A C 1
ATOM 690 O O . ASP A 1 89 ? -12.274 2.529 14.460 1.00 93.94 89 ASP A O 1
ATOM 694 N N . VAL A 1 90 ? -12.273 0.531 13.445 1.00 94.94 90 VAL A N 1
ATOM 695 C CA . VAL A 1 90 ? -10.906 0.658 12.914 1.00 94.94 90 VAL A CA 1
ATOM 696 C C . VAL A 1 90 ? -10.854 1.742 11.839 1.00 94.94 90 VAL A C 1
ATOM 698 O O . VAL A 1 90 ? -9.931 2.564 11.833 1.00 94.94 90 VAL A O 1
ATOM 701 N N . TRP A 1 91 ? -11.868 1.790 10.972 1.00 95.25 91 TRP A N 1
ATOM 702 C CA . TRP A 1 91 ? -12.002 2.823 9.951 1.00 95.25 91 TRP A CA 1
ATOM 703 C C . TRP A 1 91 ? -12.027 4.230 10.563 1.00 95.25 91 TRP A C 1
ATOM 705 O O . TRP A 1 91 ? -11.139 5.051 10.295 1.00 95.25 91 TRP A O 1
ATOM 715 N N . LYS A 1 92 ? -12.982 4.469 11.470 1.00 95.31 92 LYS A N 1
ATOM 716 C CA . LYS A 1 92 ? -13.165 5.745 12.178 1.00 95.31 92 LYS A CA 1
ATOM 717 C C . LYS A 1 92 ? -12.036 6.050 13.166 1.00 95.31 92 LYS A C 1
ATOM 719 O O . LYS A 1 92 ? -11.729 7.216 13.407 1.00 95.31 92 LYS A O 1
ATOM 724 N N . GLY A 1 93 ? -11.354 5.025 13.675 1.00 91.62 93 GLY A N 1
ATOM 725 C CA . GLY A 1 93 ? -10.232 5.126 14.613 1.00 91.62 93 GLY A CA 1
ATOM 726 C C . GLY A 1 93 ? -8.953 5.736 14.030 1.00 91.62 93 GLY A C 1
ATOM 727 O O . GLY A 1 93 ? -8.025 6.055 14.775 1.00 91.62 93 GLY A O 1
ATOM 728 N N . GLY A 1 94 ? -8.889 5.947 12.712 1.00 92.00 94 GLY A N 1
ATOM 729 C CA . GLY A 1 94 ? -7.819 6.727 12.088 1.00 92.00 94 GLY A CA 1
ATOM 730 C C . GLY A 1 94 ? -7.458 6.315 10.667 1.00 92.00 94 GLY A C 1
ATOM 731 O O . GLY A 1 94 ? -6.775 7.085 9.987 1.00 92.00 94 GLY A O 1
ATOM 732 N N . VAL A 1 95 ? -7.921 5.153 10.196 1.00 95.88 95 VAL A N 1
ATOM 733 C CA . VAL A 1 95 ? -7.654 4.684 8.827 1.00 95.88 95 VAL A CA 1
ATOM 734 C C . VAL A 1 95 ? -8.279 5.633 7.802 1.00 95.88 95 VAL A C 1
ATOM 736 O O . VAL A 1 95 ? -7.579 6.042 6.877 1.00 95.88 95 VAL A O 1
ATOM 739 N N . GLU A 1 96 ? -9.514 6.097 8.031 1.00 96.44 96 GLU A N 1
ATOM 740 C CA . GLU A 1 96 ? -10.214 7.066 7.171 1.00 96.44 96 GLU A CA 1
ATOM 741 C C . GLU A 1 96 ? -9.378 8.335 6.944 1.00 96.44 96 GLU A C 1
ATOM 743 O O . GLU A 1 96 ? -9.250 8.840 5.828 1.00 96.44 96 GLU A O 1
ATOM 748 N N . LYS A 1 97 ? -8.743 8.855 7.999 1.00 94.69 97 LYS A N 1
ATOM 749 C CA . LYS A 1 97 ? -7.921 10.068 7.911 1.00 94.69 97 LYS A CA 1
ATOM 750 C C . LYS A 1 97 ? -6.664 9.851 7.071 1.00 94.69 97 LYS A C 1
ATOM 752 O O . LYS A 1 97 ? -6.265 10.743 6.321 1.00 94.69 97 LYS A O 1
ATOM 757 N N . VAL A 1 98 ? -6.025 8.689 7.208 1.00 94.69 98 VAL A N 1
ATOM 758 C CA . VAL A 1 98 ? -4.829 8.352 6.426 1.00 94.69 98 VAL A CA 1
ATOM 759 C C . VAL A 1 98 ? -5.205 8.115 4.966 1.00 94.69 98 VAL A C 1
ATOM 761 O O . VAL A 1 98 ? -4.543 8.669 4.089 1.00 94.69 98 VAL A O 1
ATOM 764 N N . TRP A 1 99 ? -6.292 7.381 4.707 1.00 95.69 99 TRP A N 1
ATOM 765 C CA . TRP A 1 99 ? -6.845 7.180 3.367 1.00 95.69 99 TRP A CA 1
ATOM 766 C C . TRP A 1 99 ? -7.136 8.507 2.667 1.00 95.69 99 TRP A C 1
ATOM 768 O O . TRP A 1 99 ? -6.626 8.742 1.577 1.00 95.69 99 TRP A O 1
ATOM 778 N N . ASN A 1 100 ? -7.847 9.424 3.328 1.00 95.81 100 ASN A N 1
ATOM 779 C CA . ASN A 1 100 ? -8.149 10.746 2.778 1.00 95.81 100 ASN A CA 1
ATOM 780 C C . ASN A 1 100 ? -6.892 11.534 2.380 1.00 95.81 100 ASN A C 1
ATOM 782 O O . ASN A 1 100 ? -6.893 12.246 1.376 1.00 95.81 100 ASN A O 1
ATOM 786 N N . GLY A 1 101 ? -5.807 11.413 3.151 1.00 94.69 101 GLY A N 1
ATOM 787 C CA . GLY A 1 101 ? -4.520 12.005 2.793 1.00 94.69 101 GLY A CA 1
ATOM 788 C C . GLY A 1 101 ? -3.908 11.356 1.551 1.00 94.69 101 GLY A C 1
ATOM 789 O O . GLY A 1 101 ? -3.467 12.064 0.647 1.00 94.69 101 GLY A O 1
ATOM 790 N N . LEU A 1 102 ? -3.905 10.022 1.492 1.00 94.56 102 LEU A N 1
ATOM 791 C CA . LEU A 1 102 ? -3.368 9.264 0.360 1.00 94.56 102 LEU A CA 1
ATOM 792 C C . LEU A 1 102 ? -4.151 9.534 -0.931 1.00 94.56 102 LEU A C 1
ATOM 794 O O . LEU A 1 102 ? -3.544 9.891 -1.938 1.00 94.56 102 LEU A O 1
ATOM 798 N N . TYR A 1 103 ? -5.480 9.442 -0.882 1.00 93.44 103 TYR A N 1
ATOM 799 C CA . TYR A 1 103 ? -6.373 9.655 -2.023 1.00 93.44 103 TYR A CA 1
ATOM 800 C C . TYR A 1 103 ? -6.248 11.067 -2.615 1.00 93.44 103 TYR A C 1
ATOM 802 O O . TYR A 1 103 ? -6.297 11.248 -3.827 1.00 93.44 103 TYR A O 1
ATOM 810 N N . ARG A 1 104 ? -6.002 12.080 -1.774 1.00 95.88 104 ARG A N 1
ATOM 811 C CA . ARG A 1 104 ? -5.779 13.470 -2.211 1.00 95.88 104 ARG A CA 1
ATOM 812 C C . ARG A 1 104 ? -4.355 13.748 -2.707 1.00 95.88 104 ARG A C 1
ATOM 814 O O . ARG A 1 104 ? -4.050 14.889 -3.044 1.00 95.88 104 ARG A O 1
ATOM 821 N N . GLY A 1 105 ? -3.467 12.753 -2.710 1.00 93.62 105 GLY A N 1
ATOM 822 C CA . GLY A 1 105 ? -2.072 12.922 -3.122 1.00 93.62 105 GLY A CA 1
ATOM 823 C C . GLY A 1 105 ? -1.214 13.697 -2.115 1.00 93.62 105 GLY A C 1
ATOM 824 O O . GLY A 1 105 ? -0.244 14.354 -2.499 1.00 93.62 105 GLY A O 1
ATOM 825 N N . ALA A 1 106 ? -1.550 13.657 -0.821 1.00 93.69 106 ALA A N 1
ATOM 826 C CA . ALA A 1 106 ? -0.753 14.327 0.201 1.00 93.69 106 ALA A CA 1
ATOM 827 C C . ALA A 1 106 ? 0.667 13.738 0.272 1.00 93.69 106 ALA A C 1
ATOM 829 O O . ALA A 1 106 ? 0.866 12.522 0.333 1.00 93.69 106 ALA A O 1
ATOM 830 N N . LYS A 1 107 ? 1.679 14.611 0.326 1.00 92.19 107 LYS A N 1
ATOM 831 C CA . LYS A 1 107 ? 3.079 14.185 0.453 1.00 92.19 107 LYS A CA 1
ATOM 832 C C . LYS A 1 107 ? 3.328 13.523 1.810 1.00 92.19 107 LYS A C 1
ATOM 834 O O . LYS A 1 107 ? 3.087 14.113 2.866 1.00 92.19 107 LYS A O 1
ATOM 839 N N . LEU A 1 108 ? 3.890 12.316 1.787 1.00 88.81 108 LEU A N 1
ATOM 840 C CA . LEU A 1 108 ? 4.272 11.592 2.995 1.00 88.81 108 LEU A CA 1
ATOM 841 C C . LEU A 1 108 ? 5.540 12.190 3.621 1.00 88.81 108 LEU A C 1
ATOM 843 O O . LEU A 1 108 ? 6.609 12.186 3.016 1.00 88.81 108 LEU A O 1
ATOM 847 N N . LYS A 1 109 ? 5.443 12.645 4.878 1.00 87.44 109 LYS A N 1
ATOM 848 C CA . LYS A 1 109 ? 6.606 13.127 5.656 1.00 87.44 109 LYS A CA 1
ATOM 849 C C . LYS A 1 109 ? 7.588 12.007 6.019 1.00 87.44 109 LYS A C 1
ATOM 851 O O . LYS A 1 109 ? 8.767 12.260 6.253 1.00 87.44 109 LYS A O 1
ATOM 856 N N . LYS A 1 110 ? 7.085 10.777 6.143 1.00 88.00 110 LYS A N 1
ATOM 857 C CA . LYS A 1 110 ? 7.842 9.557 6.449 1.00 88.00 110 LYS A CA 1
ATOM 858 C C . LYS A 1 110 ? 7.355 8.449 5.526 1.00 88.00 110 LYS A C 1
ATOM 860 O O . LYS A 1 110 ? 6.175 8.410 5.193 1.00 88.00 110 LYS A O 1
ATOM 865 N N . ARG A 1 111 ? 8.257 7.550 5.135 1.00 88.38 111 ARG A N 1
ATOM 866 C CA . ARG A 1 111 ? 7.918 6.400 4.292 1.00 88.38 111 ARG A CA 1
ATOM 867 C C . ARG A 1 111 ? 6.897 5.522 5.017 1.00 88.38 111 ARG A C 1
ATOM 869 O O . ARG A 1 111 ? 7.054 5.252 6.208 1.00 88.38 111 ARG A O 1
ATOM 876 N N . LEU A 1 112 ? 5.880 5.080 4.288 1.00 90.44 112 LEU A N 1
ATOM 877 C CA . LEU A 1 112 ? 4.912 4.105 4.772 1.00 90.44 112 LEU A CA 1
ATOM 878 C C . LEU A 1 112 ? 5.215 2.749 4.115 1.00 90.44 112 LEU A C 1
ATOM 880 O O . LEU A 1 112 ? 5.488 2.727 2.912 1.00 90.44 112 LEU A O 1
ATOM 884 N N . PRO A 1 113 ? 5.221 1.631 4.862 1.00 90.88 113 PRO A N 1
ATOM 885 C CA . PRO A 1 113 ? 5.384 0.311 4.265 1.00 90.88 113 PRO A CA 1
ATOM 886 C C . PRO A 1 113 ? 4.265 0.018 3.266 1.00 90.88 113 PRO A C 1
ATOM 888 O O . PRO A 1 113 ? 3.099 0.294 3.545 1.00 90.88 113 PRO A O 1
ATOM 891 N N . LEU A 1 114 ? 4.609 -0.595 2.131 1.00 92.06 114 LEU A N 1
ATOM 892 C CA . LEU A 1 114 ? 3.632 -0.917 1.087 1.00 92.06 114 LEU A CA 1
ATOM 893 C C . LEU A 1 114 ? 2.516 -1.833 1.608 1.00 92.06 114 LEU A C 1
ATOM 895 O O . LEU A 1 114 ? 1.354 -1.586 1.323 1.00 92.06 114 LEU A O 1
ATOM 899 N N . GLY A 1 115 ? 2.842 -2.827 2.441 1.00 92.44 115 GLY A N 1
ATOM 900 C CA . GLY A 1 115 ? 1.829 -3.693 3.057 1.00 92.44 115 GLY A CA 1
ATOM 901 C C . GLY A 1 115 ? 0.804 -2.919 3.897 1.00 92.44 115 GLY A C 1
ATOM 902 O O . GLY A 1 115 ? -0.386 -3.217 3.839 1.00 92.44 115 GLY A O 1
ATOM 903 N N . THR A 1 116 ? 1.235 -1.879 4.620 1.00 93.50 116 THR A N 1
ATOM 904 C CA . THR A 1 116 ? 0.329 -0.984 5.359 1.00 93.50 116 THR A CA 1
ATOM 905 C C . THR A 1 116 ? -0.556 -0.189 4.393 1.00 93.50 116 THR A C 1
ATOM 907 O O . THR A 1 116 ? -1.758 -0.091 4.614 1.00 93.50 116 THR A O 1
ATOM 910 N N . VAL A 1 117 ? 0.011 0.334 3.299 1.00 94.56 117 VAL A N 1
ATOM 911 C CA . VAL A 1 117 ? -0.742 1.057 2.254 1.00 94.56 117 VAL A CA 1
ATOM 912 C C . VAL A 1 117 ? -1.821 0.168 1.636 1.00 94.56 117 VAL A C 1
ATOM 914 O O . VAL A 1 117 ? -2.973 0.580 1.565 1.00 94.56 117 VAL A O 1
ATOM 917 N N . VAL A 1 118 ? -1.470 -1.059 1.244 1.00 94.81 118 VAL A N 1
ATOM 918 C CA . VAL A 1 118 ? -2.407 -2.024 0.648 1.00 94.81 118 VAL A CA 1
ATOM 919 C C . VAL A 1 118 ? -3.574 -2.313 1.594 1.00 94.81 118 VAL A C 1
ATOM 921 O O . VAL A 1 118 ? -4.721 -2.295 1.162 1.00 94.81 118 VAL A O 1
ATOM 924 N N . LYS A 1 119 ? -3.312 -2.497 2.896 1.00 94.69 119 LYS A N 1
ATOM 925 C CA . LYS A 1 119 ? -4.379 -2.681 3.893 1.00 94.69 119 LYS A CA 1
ATOM 926 C C . LYS A 1 119 ? -5.313 -1.471 3.989 1.00 94.69 119 LYS A C 1
ATOM 928 O O . LYS A 1 119 ? -6.519 -1.661 4.058 1.00 94.69 119 LYS A O 1
ATOM 933 N N . ILE A 1 120 ? -4.776 -0.249 3.974 1.00 95.56 120 ILE A N 1
ATOM 934 C CA . ILE A 1 120 ? -5.584 0.984 4.019 1.00 95.56 120 ILE A CA 1
ATOM 935 C C . ILE A 1 120 ? -6.482 1.088 2.784 1.00 95.56 120 ILE A C 1
ATOM 937 O O . ILE A 1 120 ? -7.659 1.404 2.920 1.00 95.56 120 ILE A O 1
ATOM 941 N N . ILE A 1 121 ? -5.933 0.807 1.597 1.00 95.31 121 ILE A N 1
ATOM 942 C CA . ILE A 1 121 ? -6.695 0.806 0.341 1.00 95.31 121 ILE A CA 1
ATOM 943 C C . ILE A 1 121 ? -7.813 -0.237 0.406 1.00 95.31 121 ILE A C 1
ATOM 945 O O . ILE A 1 121 ? -8.948 0.066 0.061 1.00 95.31 121 ILE A O 1
ATOM 949 N N . HIS A 1 122 ? -7.519 -1.438 0.907 1.00 93.38 122 HIS A N 1
ATOM 950 C CA . HIS A 1 122 ? -8.521 -2.490 1.047 1.00 93.38 122 HIS A CA 1
ATOM 951 C C . HIS A 1 122 ? -9.652 -2.089 2.009 1.00 93.38 122 HIS A C 1
ATOM 953 O O . HIS A 1 122 ? -10.816 -2.261 1.663 1.00 93.38 122 HIS A O 1
ATOM 959 N N . CYS A 1 123 ? -9.333 -1.490 3.166 1.00 94.00 123 CYS A N 1
ATOM 960 C CA . CYS A 1 123 ? -10.345 -0.915 4.062 1.00 94.00 123 CYS A CA 1
ATOM 961 C C . CYS A 1 123 ? -11.238 0.102 3.336 1.00 94.00 123 CYS A C 1
ATOM 963 O O . CYS A 1 123 ? -12.448 0.084 3.521 1.00 94.00 123 CYS A O 1
ATOM 965 N N . ALA A 1 124 ? -10.647 0.975 2.515 1.00 94.25 124 ALA A N 1
ATOM 966 C CA . ALA A 1 124 ? -11.396 1.985 1.775 1.00 94.25 124 ALA A CA 1
ATOM 967 C C . ALA A 1 124 ? -12.329 1.363 0.731 1.00 94.25 124 ALA A C 1
ATOM 969 O O . ALA A 1 124 ? -13.494 1.726 0.666 1.00 94.25 124 ALA A O 1
ATOM 970 N N . TRP A 1 125 ? -11.852 0.386 -0.043 1.00 93.06 125 TRP A N 1
ATOM 971 C CA . TRP A 1 125 ? -12.689 -0.280 -1.041 1.00 93.06 125 TRP A CA 1
ATOM 972 C C . TRP A 1 125 ? -13.851 -1.056 -0.434 1.00 93.06 125 TRP A C 1
ATOM 974 O O . TRP A 1 125 ? -14.927 -1.069 -1.024 1.00 93.06 125 TRP A O 1
ATOM 984 N N . VAL A 1 126 ? -13.643 -1.691 0.720 1.00 91.56 126 VAL A N 1
ATOM 985 C CA . VAL A 1 126 ? -14.723 -2.364 1.449 1.00 91.56 126 VAL A CA 1
ATOM 986 C C . VAL A 1 126 ? -15.713 -1.348 2.014 1.00 91.56 126 VAL A C 1
ATOM 988 O O . VAL A 1 126 ? -16.912 -1.568 1.933 1.00 91.56 126 VAL A O 1
ATOM 991 N N . HIS A 1 127 ? -15.232 -0.231 2.564 1.00 90.44 127 HIS A N 1
ATOM 992 C CA . HIS A 1 127 ? -16.099 0.809 3.117 1.00 90.44 127 HIS A CA 1
ATOM 993 C C . HIS A 1 127 ? -16.932 1.525 2.042 1.00 90.44 127 HIS A C 1
ATOM 995 O O . HIS A 1 127 ? -18.084 1.867 2.286 1.00 90.44 127 HIS A O 1
ATOM 1001 N N . ASP A 1 128 ? -16.356 1.757 0.864 1.00 90.94 128 ASP A N 1
ATOM 1002 C CA . ASP A 1 128 ? -17.014 2.451 -0.247 1.00 90.94 128 ASP A CA 1
ATOM 1003 C C . ASP A 1 128 ? -17.809 1.485 -1.152 1.00 90.94 128 ASP A C 1
ATOM 1005 O O . ASP A 1 128 ? -18.142 1.844 -2.282 1.00 90.94 128 ASP A O 1
ATOM 1009 N N . ASP A 1 129 ? -18.042 0.240 -0.705 1.00 88.06 129 ASP A N 1
ATOM 1010 C CA . ASP A 1 129 ? -18.686 -0.855 -1.453 1.00 88.06 129 ASP A CA 1
ATOM 1011 C C . ASP A 1 129 ? -18.096 -1.091 -2.862 1.00 88.06 129 ASP A C 1
ATOM 1013 O O . ASP A 1 129 ? -18.704 -1.707 -3.737 1.00 88.06 129 ASP A O 1
ATOM 1017 N N . THR A 1 130 ? -16.871 -0.613 -3.093 1.00 88.06 130 THR A N 1
ATOM 1018 C CA . THR A 1 130 ? -16.150 -0.751 -4.363 1.00 88.06 130 THR A CA 1
ATOM 1019 C C . THR A 1 130 ? -15.611 -2.169 -4.527 1.00 88.06 130 THR A C 1
ATOM 1021 O O . THR A 1 130 ? -15.509 -2.672 -5.644 1.00 88.06 130 THR A O 1
ATOM 1024 N N . TRP A 1 131 ? -15.274 -2.824 -3.412 1.00 84.50 131 TRP A N 1
ATOM 1025 C CA . TRP A 1 131 ? -14.896 -4.230 -3.377 1.00 84.50 131 TRP A CA 1
ATOM 1026 C C . TRP A 1 131 ? -15.895 -5.016 -2.520 1.00 84.50 131 TRP A C 1
ATOM 1028 O O . TRP A 1 131 ? -15.796 -4.980 -1.290 1.00 84.50 131 TRP A O 1
ATOM 1038 N N . PRO A 1 132 ? -16.858 -5.728 -3.132 1.00 75.62 132 PRO A N 1
ATOM 1039 C CA . PRO A 1 132 ? -17.870 -6.458 -2.383 1.00 75.62 132 PRO A CA 1
ATOM 1040 C C . PRO A 1 132 ? -17.235 -7.588 -1.566 1.00 75.62 132 PRO A C 1
ATOM 1042 O O . PRO A 1 132 ? -16.546 -8.468 -2.091 1.00 75.62 132 PRO A O 1
ATOM 1045 N N . ALA A 1 133 ? -17.480 -7.575 -0.256 1.00 71.69 133 ALA A N 1
ATOM 1046 C CA . ALA A 1 133 ? -17.018 -8.628 0.636 1.00 71.69 133 ALA A CA 1
ATOM 1047 C C . ALA A 1 133 ? -17.649 -9.976 0.241 1.00 71.69 133 ALA A C 1
ATOM 1049 O O . ALA A 1 133 ? -18.866 -10.098 0.125 1.00 71.69 133 ALA A O 1
ATOM 1050 N N . GLY A 1 134 ? -16.815 -11.000 0.041 1.00 73.69 134 GLY A N 1
ATOM 1051 C CA . GLY A 1 134 ? -17.268 -12.354 -0.298 1.00 73.69 134 GLY A CA 1
ATOM 1052 C C . GLY A 1 134 ? -17.502 -12.616 -1.788 1.00 73.69 134 GLY A C 1
ATOM 1053 O O . GLY A 1 134 ? -17.873 -13.735 -2.139 1.00 73.69 134 GLY A O 1
ATOM 1054 N N . ALA A 1 135 ? -17.250 -11.644 -2.671 1.00 70.38 135 ALA A N 1
ATOM 1055 C CA . ALA A 1 135 ? -17.214 -11.914 -4.103 1.00 70.38 135 ALA A CA 1
ATOM 1056 C C . ALA A 1 135 ? -16.000 -12.790 -4.445 1.00 70.38 135 ALA A C 1
ATOM 1058 O O . ALA A 1 135 ? -14.857 -12.458 -4.121 1.00 70.38 135 ALA A O 1
ATOM 1059 N N . VAL A 1 136 ? -16.264 -13.922 -5.092 1.00 75.94 136 VAL A N 1
ATOM 1060 C CA . VAL A 1 136 ? -15.234 -14.826 -5.601 1.00 75.94 136 VAL A CA 1
ATOM 1061 C C . VAL A 1 136 ? -14.901 -14.377 -7.017 1.00 75.94 136 VAL A C 1
ATOM 1063 O O . VAL A 1 136 ? -15.791 -14.298 -7.865 1.00 75.94 136 VAL A O 1
ATOM 1066 N N . ALA A 1 137 ? -13.634 -14.036 -7.257 1.00 75.56 137 ALA A N 1
ATOM 1067 C CA . ALA A 1 137 ? -13.163 -13.797 -8.613 1.00 75.56 137 ALA A CA 1
ATOM 1068 C C . ALA A 1 137 ? -13.366 -15.085 -9.430 1.00 75.56 137 ALA A C 1
ATOM 1070 O O . ALA A 1 137 ? -13.031 -16.155 -8.918 1.00 75.56 137 ALA A O 1
ATOM 1071 N N . PRO A 1 138 ? -13.912 -15.011 -10.656 1.00 78.75 138 PRO A N 1
ATOM 1072 C CA . PRO A 1 138 ? -13.956 -16.161 -11.548 1.00 78.75 138 PRO A CA 1
ATOM 1073 C C . PRO A 1 138 ? -12.563 -16.781 -11.698 1.00 78.75 138 PRO A C 1
ATOM 1075 O O . PRO A 1 138 ? -11.558 -16.064 -11.686 1.00 78.75 138 PRO A O 1
ATOM 1078 N N . ASP A 1 139 ? -12.504 -18.102 -11.842 1.00 74.75 139 ASP A N 1
ATOM 1079 C CA . ASP A 1 139 ? -11.253 -18.806 -12.105 1.00 74.75 139 ASP A CA 1
ATOM 1080 C C . ASP A 1 139 ? -10.726 -18.381 -13.487 1.00 74.75 139 ASP A C 1
ATOM 1082 O O . ASP A 1 139 ? -11.226 -18.853 -14.498 1.00 74.75 139 ASP A O 1
ATOM 1086 N N . SER A 1 140 ? -9.760 -17.454 -13.498 1.00 71.38 140 SER A N 1
ATOM 1087 C CA . SER A 1 140 ? -8.952 -16.952 -14.625 1.00 71.38 140 SER A CA 1
ATOM 1088 C C . SER A 1 140 ? -9.639 -16.762 -15.991 1.00 71.38 140 SER A C 1
ATOM 1090 O O . SER A 1 140 ? -9.996 -17.712 -16.676 1.00 71.38 140 SER A O 1
ATOM 1092 N N . ASP A 1 141 ? -9.576 -15.536 -16.520 1.00 65.62 141 ASP A N 1
ATOM 1093 C CA . ASP A 1 141 ? -9.907 -15.227 -17.926 1.00 65.62 141 ASP A CA 1
ATOM 1094 C C . ASP A 1 141 ? -8.914 -15.828 -18.954 1.00 65.62 141 ASP A C 1
ATOM 1096 O O . ASP A 1 141 ? -9.031 -15.590 -20.158 1.00 65.62 141 ASP A O 1
ATOM 1100 N N . GLU A 1 142 ? -7.916 -16.603 -18.512 1.00 61.97 142 GLU A N 1
ATOM 1101 C CA . GLU A 1 142 ? -6.987 -17.328 -19.383 1.00 61.97 142 GLU A CA 1
ATOM 1102 C C . GLU A 1 142 ? -7.673 -18.557 -19.996 1.00 61.97 142 GLU A C 1
ATOM 1104 O O . GLU A 1 142 ? -7.348 -19.708 -19.704 1.00 61.97 142 GLU A O 1
ATOM 1109 N N . VAL A 1 143 ? -8.607 -18.320 -20.915 1.00 57.31 143 VAL A N 1
ATOM 1110 C CA . VAL A 1 143 ? -8.919 -19.319 -21.934 1.00 57.31 143 VAL A CA 1
ATOM 1111 C C . VAL A 1 143 ? -7.682 -19.410 -22.823 1.00 57.31 143 VAL A C 1
ATOM 1113 O O . VAL A 1 143 ? -7.511 -18.627 -23.759 1.00 57.31 143 VAL A O 1
ATOM 1116 N N . LEU A 1 144 ? -6.796 -20.361 -22.519 1.00 56.84 144 LEU A N 1
ATOM 1117 C CA . LEU A 1 144 ? -5.862 -20.910 -23.495 1.00 56.84 144 LEU A CA 1
ATOM 1118 C C . LEU A 1 144 ? -6.721 -21.486 -24.622 1.00 56.84 144 LEU A C 1
ATOM 1120 O O . LEU A 1 144 ? -7.139 -22.639 -24.574 1.00 56.84 144 LEU A O 1
ATOM 1124 N N . GLN A 1 145 ? -7.065 -20.648 -25.601 1.00 54.59 145 GLN A N 1
ATOM 1125 C CA . GLN A 1 145 ? -7.593 -21.124 -26.866 1.00 54.59 145 GLN A CA 1
ATOM 1126 C C . GLN A 1 145 ? -6.514 -22.039 -27.426 1.00 54.59 145 GLN A C 1
ATOM 1128 O O . GLN A 1 145 ? -5.454 -21.572 -27.850 1.00 54.59 145 GLN A O 1
ATOM 1133 N N . ASP A 1 146 ? -6.768 -23.343 -27.317 1.00 45.19 146 ASP A N 1
ATOM 1134 C CA . ASP A 1 146 ? -5.937 -24.389 -27.878 1.00 45.19 146 ASP A CA 1
ATOM 1135 C C . ASP A 1 146 ? -5.484 -23.972 -29.274 1.00 45.19 146 ASP A C 1
ATOM 1137 O O . ASP A 1 146 ? -6.251 -23.422 -30.071 1.00 45.19 146 ASP A O 1
ATOM 1141 N N . ALA A 1 147 ? -4.207 -24.216 -29.540 1.00 51.38 147 ALA A N 1
ATOM 1142 C CA . ALA A 1 147 ? -3.503 -23.917 -30.774 1.00 51.38 147 ALA A CA 1
ATOM 1143 C C . ALA A 1 147 ? -4.092 -24.678 -31.983 1.00 51.38 147 ALA A C 1
ATOM 1145 O O . ALA A 1 147 ? -3.463 -25.570 -32.543 1.00 51.38 147 ALA A O 1
ATOM 1146 N N . SER A 1 148 ? -5.308 -24.320 -32.393 1.00 49.31 148 SER A N 1
ATOM 1147 C CA . SER A 1 148 ? -6.053 -24.910 -33.508 1.00 49.31 148 SER A CA 1
ATOM 1148 C C . SER A 1 148 ? -6.824 -23.859 -34.318 1.00 49.31 148 SER A C 1
ATOM 1150 O O . SER A 1 148 ? -7.717 -24.206 -35.087 1.00 49.31 148 SER A O 1
ATOM 1152 N N . SER A 1 149 ? -6.493 -22.574 -34.191 1.00 45.97 149 SER A N 1
ATOM 1153 C CA . SER A 1 149 ? -7.035 -21.562 -35.099 1.00 45.97 149 SER A CA 1
ATOM 1154 C C . SER A 1 149 ? -5.924 -20.689 -35.667 1.00 45.97 149 SER A C 1
ATOM 1156 O O . SER A 1 149 ? -5.761 -19.516 -35.346 1.00 45.97 149 SER A O 1
ATOM 1158 N N . THR A 1 150 ? -5.145 -21.290 -36.565 1.00 48.59 150 THR A N 1
ATOM 1159 C CA . THR A 1 150 ? -4.339 -20.593 -37.581 1.00 48.59 150 THR A CA 1
ATOM 1160 C C . THR A 1 150 ? -5.213 -19.978 -38.686 1.00 48.59 150 THR A C 1
ATOM 1162 O O . THR A 1 150 ? -4.720 -19.691 -39.772 1.00 48.59 150 THR A O 1
ATOM 1165 N N . ASP A 1 151 ? -6.503 -19.753 -38.432 1.00 46.88 151 ASP A N 1
ATOM 1166 C CA . ASP A 1 151 ? -7.442 -19.185 -39.404 1.00 46.88 151 ASP A CA 1
ATOM 1167 C C . ASP A 1 151 ? -7.226 -17.672 -39.607 1.00 46.88 151 ASP A C 1
ATOM 1169 O O . ASP A 1 151 ? -7.574 -17.108 -40.640 1.00 46.88 151 ASP A O 1
ATOM 1173 N N . TRP A 1 152 ? -6.538 -16.999 -38.674 1.00 56.00 152 TRP A N 1
ATOM 1174 C CA . TRP A 1 152 ? -6.108 -15.606 -38.858 1.00 56.00 152 TRP A CA 1
ATOM 1175 C C . TRP A 1 152 ? -4.857 -15.461 -39.746 1.00 56.00 152 TRP A C 1
ATOM 1177 O O . TRP A 1 152 ? -4.578 -14.362 -40.223 1.00 56.00 152 TRP A O 1
ATOM 1187 N N . LEU A 1 153 ? -4.110 -16.547 -39.997 1.00 51.06 153 LEU A N 1
ATOM 1188 C CA . LEU A 1 153 ? -2.909 -16.542 -40.849 1.00 51.06 153 LEU A CA 1
ATOM 1189 C C . LEU A 1 153 ? -3.226 -16.714 -42.341 1.00 51.06 153 LEU A C 1
ATOM 1191 O O . LEU A 1 153 ? -2.389 -16.381 -43.176 1.00 51.06 153 LEU A O 1
ATOM 1195 N N . LEU A 1 154 ? -4.428 -17.186 -42.685 1.00 44.31 154 LEU A N 1
ATOM 1196 C CA . LEU A 1 154 ? -4.869 -17.385 -44.068 1.00 44.31 154 LEU A CA 1
ATOM 1197 C C . LEU A 1 154 ? -6.107 -16.549 -44.412 1.00 44.31 154 LEU A C 1
ATOM 1199 O O . LEU A 1 154 ? -6.973 -16.976 -45.177 1.00 44.31 154 LEU A O 1
ATOM 1203 N N . GLY A 1 155 ? -6.182 -15.332 -43.863 1.00 39.28 155 GLY A N 1
ATOM 1204 C CA . GLY A 1 155 ? -7.154 -14.332 -44.285 1.00 39.28 155 GLY A CA 1
ATOM 1205 C C . GLY A 1 155 ? -7.005 -14.069 -45.780 1.00 39.28 155 GLY A C 1
ATOM 1206 O O . GLY A 1 155 ? -6.176 -13.272 -46.201 1.00 39.28 155 GLY A O 1
ATOM 1207 N N . SER A 1 156 ? -7.807 -14.762 -46.581 1.00 47.91 156 SER A N 1
ATOM 1208 C CA 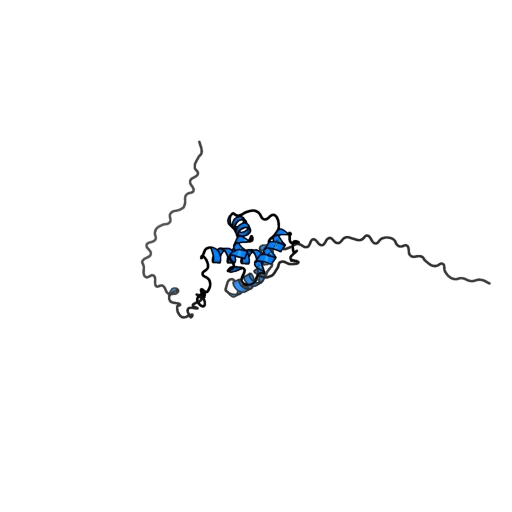. SER A 1 156 ? -7.943 -14.558 -48.014 1.00 47.91 156 SER A CA 1
ATOM 1209 C C . SER A 1 156 ? -8.577 -13.188 -48.240 1.00 47.91 156 SER A C 1
ATOM 1211 O O . SER A 1 156 ? -9.797 -13.056 -48.291 1.00 47.91 156 SER A O 1
ATOM 1213 N N . HIS A 1 157 ? -7.763 -12.142 -48.363 1.00 48.38 157 HIS A N 1
ATOM 1214 C CA . HIS A 1 157 ? -8.218 -10.857 -48.886 1.00 48.38 157 HIS A CA 1
ATOM 1215 C C . HIS A 1 157 ? -8.337 -10.967 -50.410 1.00 48.38 157 HIS A C 1
ATOM 1217 O O . HIS A 1 157 ? -7.522 -10.453 -51.171 1.00 48.38 157 HIS A O 1
ATOM 1223 N N . THR A 1 158 ? -9.397 -11.628 -50.876 1.00 51.69 158 THR A N 1
ATOM 1224 C CA . THR A 1 158 ? -9.966 -11.335 -52.194 1.00 51.69 158 THR A CA 1
ATOM 1225 C C . THR A 1 158 ? -10.754 -10.033 -52.076 1.00 51.69 158 THR A C 1
ATOM 1227 O O . THR A 1 158 ? -11.975 -10.022 -51.956 1.00 51.69 158 THR A O 1
ATOM 1230 N N . GLY A 1 159 ? -10.028 -8.922 -52.045 1.00 42.94 159 GLY A N 1
ATOM 1231 C CA . GLY A 1 159 ? -10.575 -7.574 -52.085 1.00 42.94 159 GLY A CA 1
ATOM 1232 C C . GLY A 1 159 ? -9.596 -6.707 -52.854 1.00 42.94 159 GLY A C 1
ATOM 1233 O O . GLY A 1 159 ? -8.464 -6.525 -52.418 1.00 42.94 159 GLY A O 1
ATOM 1234 N N . ALA A 1 160 ? -10.005 -6.257 -54.037 1.00 42.78 160 ALA A N 1
ATOM 1235 C CA . ALA A 1 160 ? -9.184 -5.490 -54.961 1.00 42.78 160 ALA A CA 1
ATOM 1236 C C . ALA A 1 160 ? -8.473 -4.320 -54.258 1.00 42.78 160 ALA A C 1
ATOM 1238 O O . ALA A 1 160 ? -9.110 -3.422 -53.708 1.00 42.78 160 ALA A O 1
ATOM 1239 N N . VAL A 1 161 ? -7.139 -4.327 -54.308 1.00 41.88 161 VAL A N 1
ATOM 1240 C CA . VAL A 1 161 ? -6.303 -3.179 -53.956 1.00 41.88 161 VAL A CA 1
ATOM 1241 C C . VAL A 1 161 ? -6.511 -2.112 -55.029 1.00 41.88 161 VAL A C 1
ATOM 1243 O O . VAL A 1 161 ? -5.881 -2.138 -56.084 1.00 41.88 161 VAL A O 1
ATOM 1246 N N . THR A 1 162 ? -7.394 -1.155 -54.761 1.00 43.91 162 THR A N 1
ATOM 1247 C CA . THR A 1 162 ? -7.303 0.164 -55.390 1.00 43.91 162 THR A CA 1
ATOM 1248 C C . THR A 1 162 ? -6.207 0.915 -54.645 1.00 43.91 162 THR A C 1
ATOM 1250 O O . THR A 1 162 ? -6.390 1.312 -53.496 1.00 43.91 162 THR A O 1
ATOM 1253 N N . GLN A 1 163 ? -5.040 1.062 -55.276 1.00 42.97 163 GLN A N 1
ATOM 1254 C CA . GLN A 1 163 ? -3.956 1.901 -54.770 1.00 42.97 163 GLN A CA 1
ATOM 1255 C C . GLN A 1 163 ? -4.459 3.346 -54.648 1.00 42.97 163 GLN A C 1
ATOM 1257 O O . GLN A 1 163 ? -4.591 4.047 -55.648 1.00 42.97 163 GLN A O 1
ATOM 1262 N N . SER A 1 164 ? -4.745 3.806 -53.429 1.00 42.75 164 SER A N 1
ATOM 1263 C CA . SER A 1 164 ? -4.863 5.236 -53.155 1.00 42.75 164 SER A CA 1
ATOM 1264 C C . SER A 1 164 ? -3.453 5.796 -52.988 1.00 42.75 164 SER A C 1
ATOM 1266 O O . SER A 1 164 ? -2.776 5.520 -51.995 1.00 42.75 164 SER A O 1
ATOM 1268 N N . SER A 1 165 ? -3.008 6.534 -54.001 1.00 46.31 165 SER A N 1
ATOM 1269 C CA . SER A 1 165 ? -1.752 7.277 -54.042 1.00 46.31 165 SER A CA 1
ATOM 1270 C C . SER A 1 165 ? -1.500 8.057 -52.751 1.00 46.31 165 SER A C 1
ATOM 1272 O O . SER A 1 165 ? -2.396 8.709 -52.218 1.00 46.31 165 SER A O 1
ATOM 1274 N N . GLY A 1 166 ? -0.267 7.962 -52.252 1.00 44.97 166 GLY A N 1
ATOM 1275 C CA . GLY A 1 166 ? 0.153 8.546 -50.987 1.00 44.97 166 GLY A CA 1
ATOM 1276 C C . GLY A 1 166 ? 0.061 10.069 -50.957 1.00 44.97 166 GLY A C 1
ATOM 1277 O O . GLY A 1 166 ? 0.476 10.751 -51.894 1.00 44.97 166 GLY A O 1
ATOM 1278 N N . THR A 1 167 ? -0.409 10.593 -49.828 1.00 43.28 167 THR A N 1
ATOM 1279 C CA . THR A 1 167 ? -0.291 12.013 -49.506 1.00 43.28 167 THR A CA 1
ATOM 1280 C C . THR A 1 167 ? 0.904 12.206 -48.581 1.00 43.28 167 THR A C 1
ATOM 1282 O O . THR A 1 167 ? 0.901 11.835 -47.407 1.00 43.28 167 THR A O 1
ATOM 1285 N N . LEU A 1 168 ? 1.955 12.749 -49.186 1.00 43.00 168 LEU A N 1
ATOM 1286 C CA . LEU A 1 168 ? 3.175 13.275 -48.594 1.00 43.00 168 LEU A CA 1
ATOM 1287 C C . LEU A 1 168 ? 2.816 14.331 -47.529 1.00 43.00 168 LEU A C 1
ATOM 1289 O O . LEU A 1 168 ? 2.167 15.323 -47.850 1.00 43.00 168 LEU A O 1
ATOM 1293 N N . TRP A 1 169 ? 3.221 14.135 -46.272 1.00 45.09 169 TRP A N 1
ATOM 1294 C CA . TRP A 1 169 ? 3.080 15.164 -45.236 1.00 45.09 169 TRP A CA 1
ATOM 1295 C C . TRP A 1 169 ? 4.068 16.304 -45.515 1.00 45.09 169 TRP A C 1
ATOM 1297 O O . TRP A 1 169 ? 5.254 16.201 -45.200 1.00 45.09 169 TRP A O 1
ATOM 1307 N N . THR A 1 170 ? 3.592 17.391 -46.120 1.00 42.78 170 THR A N 1
ATOM 1308 C CA . THR A 1 170 ? 4.314 18.665 -46.175 1.00 42.78 170 THR A CA 1
ATOM 1309 C C . THR A 1 170 ? 4.248 19.357 -44.818 1.00 42.78 170 THR A C 1
ATOM 1311 O O . THR A 1 170 ? 3.190 19.516 -44.215 1.00 42.78 170 THR A O 1
ATOM 1314 N N . LYS A 1 171 ? 5.426 19.729 -44.320 1.00 45.12 171 LYS A N 1
ATOM 1315 C CA . LYS A 1 171 ? 5.642 20.466 -43.080 1.00 45.12 171 LYS A CA 1
ATOM 1316 C C . LYS A 1 171 ? 5.502 21.956 -43.380 1.00 45.12 171 LYS A C 1
ATOM 1318 O O . LYS A 1 171 ? 6.448 22.554 -43.883 1.00 45.12 171 LYS A O 1
ATOM 1323 N N . ASP A 1 172 ? 4.349 22.537 -43.076 1.00 44.47 172 ASP A N 1
ATOM 1324 C CA . ASP A 1 172 ? 4.172 23.984 -43.174 1.00 44.47 172 ASP A CA 1
ATOM 1325 C C . ASP A 1 172 ? 4.801 24.682 -41.961 1.00 44.47 172 ASP A C 1
ATOM 1327 O O . ASP A 1 172 ? 4.360 24.546 -40.817 1.00 44.47 172 ASP A O 1
ATOM 1331 N N . SER A 1 173 ? 5.878 25.418 -42.241 1.00 46.66 173 SER A N 1
ATOM 1332 C CA . SER A 1 173 ? 6.394 26.496 -41.401 1.00 46.66 173 SER A CA 1
ATOM 1333 C C . SER A 1 173 ? 5.383 27.638 -41.396 1.00 46.66 173 SER A C 1
ATOM 1335 O O . SER A 1 173 ? 5.116 28.229 -42.440 1.00 46.66 173 SER A O 1
ATOM 1337 N N . ALA A 1 174 ? 4.858 27.984 -40.222 1.00 49.88 174 ALA A N 1
ATOM 1338 C CA . ALA A 1 174 ? 4.152 29.241 -40.027 1.00 49.88 174 ALA A CA 1
ATOM 1339 C C . ALA A 1 174 ? 5.158 30.331 -39.634 1.00 49.88 174 ALA A C 1
ATOM 1341 O O . ALA A 1 174 ? 5.772 30.283 -38.567 1.00 49.88 174 ALA A O 1
ATOM 1342 N N . ASP A 1 175 ? 5.312 31.280 -40.551 1.00 46.19 175 ASP A N 1
ATOM 1343 C CA . ASP A 1 175 ? 5.952 32.582 -40.392 1.00 46.19 175 ASP A CA 1
ATOM 1344 C C . ASP A 1 175 ? 5.214 33.388 -39.303 1.00 46.19 175 ASP A C 1
ATOM 1346 O O . ASP A 1 175 ? 3.988 33.527 -39.352 1.00 46.19 175 ASP A O 1
ATOM 1350 N N . ILE A 1 176 ? 5.946 33.899 -38.309 1.00 46.50 176 ILE A N 1
ATOM 1351 C CA . ILE A 1 176 ? 5.430 34.851 -37.317 1.00 46.50 176 ILE A CA 1
ATOM 1352 C C . ILE A 1 176 ? 5.849 36.240 -37.782 1.00 46.50 176 ILE A C 1
ATOM 1354 O O . ILE A 1 176 ? 7.040 36.526 -37.900 1.00 46.50 176 ILE A O 1
ATOM 1358 N N . ARG A 1 177 ? 4.852 37.086 -38.035 1.00 56.78 177 ARG A N 1
ATOM 1359 C CA . ARG A 1 177 ? 5.021 38.511 -38.309 1.00 56.78 177 ARG A CA 1
ATOM 1360 C C . ARG A 1 177 ? 4.844 39.327 -37.037 1.00 56.78 177 ARG A C 1
ATOM 1362 O O . ARG A 1 177 ? 3.986 38.931 -36.216 1.00 56.78 177 ARG A O 1
#

Foldseek 3Di:
DDDDDDDDDDDDPDDDPPPPPPPPPDFDDLVRQVVPDDADPDDPRRVVSSVVSVPDDTPPDDDDDDDDDPVLVQLVVLLPDVVSLQDVCSCVVCLVVVLVCVVVVHDDPDDDDVVSVVSSVSSVCPVVVVDPPPDDDPDDPPPPPPPPCPVVVPPPPPDDDPDPDDDDDDDDDDDDD

Nearest PDB structures (foldseek):
  8j0o-assembly1_E  TM=2.402E-01  e=6.016E+00  Homo sapiens

Mean predicted aligned error: 17.66 Å

Secondary structure (DSSP, 8-state):
-----------------------------HHHHHHHS-PPSSSHHHHHHHHHHHHSPPTT----PPPPPHHHHHHHHHTTSTTTTT-HHHIIIIIHHHHHHHHTTPPPSS---HHHHHHHHHHHHHHTTSS-TTPPPPS-S-----S--GGGTT----S-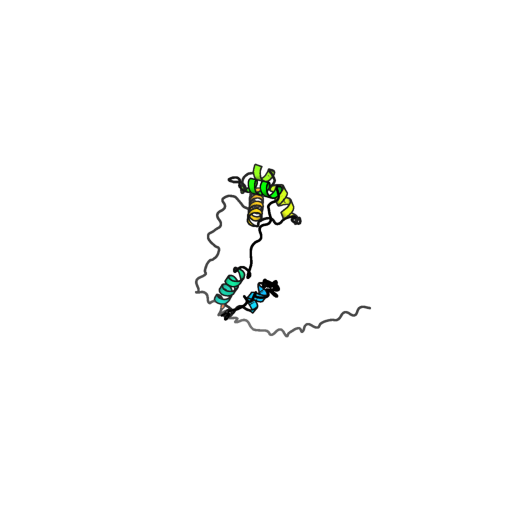-----------------

Radius of gyration: 33.58 Å; Cα contacts (8 Å, |Δi|>4): 68; chains: 1; bounding box: 106×63×84 Å

Sequence (177 aa):
MIPSDLPESVPDITDTTTATNHHHHQVHSFEERLKSASLPPPGPSHFVARRQLWLSPPDNFVPRPSPPSGTRQKLDALLSTPNAVNNNDVWKGGVEKVWNGLYRGAKLKKRLPLGTVVKIIHCAWVHDDTWPAGAVAPDSDEVLQDASSTDWLLGSHTGAVTQSSGTLWTKDSADIR